Protein AF-A0AA38R982-F1 (afdb_monomer)

pLDDT: mean 83.9, std 18.03, range [32.34, 97.81]

Radius of gyration: 22.69 Å; Cα contacts (8 Å, |Δi|>4): 434; chains: 1; bounding box: 74×82×45 Å

Structure (mmCIF, N/CA/C/O backbone):
data_AF-A0AA38R982-F1
#
_entry.id   AF-A0AA38R982-F1
#
loop_
_atom_site.group_PDB
_atom_site.id
_atom_site.type_symbol
_atom_site.label_atom_id
_atom_site.label_alt_id
_atom_site.label_comp_id
_atom_site.label_asym_id
_atom_site.label_entity_id
_atom_site.label_seq_id
_atom_site.pdbx_PDB_ins_code
_atom_site.Cartn_x
_atom_site.Cartn_y
_atom_site.Cartn_z
_atom_site.occupancy
_atom_site.B_iso_or_equiv
_atom_site.auth_seq_id
_atom_site.auth_comp_id
_atom_site.auth_asym_id
_atom_site.auth_atom_id
_atom_site.pdbx_PDB_model_num
ATOM 1 N N . MET A 1 1 ? -35.716 -68.382 13.474 1.00 32.88 1 MET A N 1
ATOM 2 C CA . MET A 1 1 ? -34.352 -68.950 13.596 1.00 32.88 1 MET A CA 1
ATOM 3 C C . MET A 1 1 ? -33.483 -68.402 12.472 1.00 32.88 1 MET A C 1
ATOM 5 O O . MET A 1 1 ? -33.907 -68.542 11.339 1.00 32.88 1 MET A O 1
ATOM 9 N N . ARG A 1 2 ? -32.282 -67.883 12.807 1.00 32.91 2 ARG A N 1
ATOM 10 C CA . ARG A 1 2 ? -31.140 -67.526 11.917 1.00 32.91 2 ARG A CA 1
ATOM 11 C C . ARG A 1 2 ? -31.390 -66.395 10.898 1.00 32.91 2 ARG A C 1
ATOM 13 O O . ARG A 1 2 ? -32.431 -66.373 10.274 1.00 32.91 2 ARG A O 1
ATOM 20 N N . ARG A 1 3 ? -30.477 -65.479 10.565 1.00 34.94 3 ARG A N 1
ATOM 21 C CA . ARG A 1 3 ? -29.227 -64.878 11.093 1.00 34.94 3 ARG A CA 1
ATOM 22 C C . ARG A 1 3 ? -28.856 -63.825 10.017 1.00 34.94 3 ARG A C 1
ATOM 24 O O . ARG A 1 3 ? -29.021 -64.149 8.853 1.00 34.94 3 ARG A O 1
ATOM 31 N N . HIS A 1 4 ? -28.337 -62.658 10.427 1.00 34.78 4 HIS A N 1
ATOM 32 C CA . HIS A 1 4 ? -27.444 -61.701 9.719 1.00 34.78 4 HIS A CA 1
ATOM 33 C C . HIS A 1 4 ? -27.702 -61.364 8.221 1.00 34.78 4 HIS A C 1
ATOM 35 O O . HIS A 1 4 ? -27.794 -62.233 7.375 1.00 34.78 4 HIS A O 1
ATOM 41 N N . LEU A 1 5 ? -27.692 -60.100 7.788 1.00 37.69 5 LEU A N 1
ATOM 42 C CA . LEU A 1 5 ? -26.495 -59.264 7.826 1.00 37.69 5 LEU A CA 1
ATOM 43 C C . LEU A 1 5 ? -26.803 -57.758 7.809 1.00 37.69 5 LEU A C 1
ATOM 45 O O . LEU A 1 5 ? -27.631 -57.245 7.066 1.00 37.69 5 LEU A O 1
ATOM 49 N N . ASN A 1 6 ? -26.007 -57.087 8.626 1.00 40.16 6 ASN A N 1
ATOM 50 C CA . ASN A 1 6 ? -25.792 -55.664 8.784 1.00 40.16 6 ASN A CA 1
ATOM 51 C C . ASN A 1 6 ? -25.286 -55.014 7.479 1.00 40.16 6 ASN A C 1
ATOM 53 O O . ASN A 1 6 ? -24.271 -55.448 6.935 1.00 40.16 6 ASN A O 1
ATOM 57 N N . ARG A 1 7 ? -25.918 -53.929 7.020 1.00 39.94 7 ARG A N 1
ATOM 58 C CA . ARG A 1 7 ? -25.268 -52.973 6.112 1.00 39.94 7 ARG A CA 1
ATOM 59 C C . ARG A 1 7 ? -25.567 -51.551 6.571 1.00 39.94 7 ARG A C 1
ATOM 61 O O . ARG A 1 7 ? -26.429 -50.865 6.034 1.00 39.94 7 ARG A O 1
ATOM 68 N N . ARG A 1 8 ? -24.809 -51.122 7.585 1.00 44.25 8 ARG A N 1
ATOM 69 C CA . ARG A 1 8 ? -24.498 -49.709 7.827 1.00 44.25 8 ARG A CA 1
ATOM 70 C C . ARG A 1 8 ? -24.092 -49.083 6.490 1.00 44.25 8 ARG A C 1
ATOM 72 O O . ARG A 1 8 ? -23.082 -49.487 5.916 1.00 44.25 8 ARG A O 1
ATOM 79 N N . ARG A 1 9 ? -24.865 -48.123 5.986 1.00 37.84 9 ARG A N 1
ATOM 80 C CA . ARG A 1 9 ? -24.352 -47.158 5.014 1.00 37.84 9 ARG A CA 1
ATOM 81 C C . ARG A 1 9 ? -24.082 -45.871 5.768 1.00 37.84 9 ARG A C 1
ATOM 83 O O . ARG A 1 9 ? -24.946 -45.370 6.479 1.00 37.84 9 ARG A O 1
ATOM 90 N N . LEU A 1 10 ? -22.816 -45.481 5.689 1.00 33.91 10 LEU A N 1
ATOM 91 C CA . LEU A 1 10 ? -22.229 -44.325 6.328 1.00 33.91 10 LEU A CA 1
ATOM 92 C C . LEU A 1 10 ? -23.035 -43.058 6.041 1.00 33.91 10 LEU A C 1
ATOM 94 O O . LEU A 1 10 ? -23.509 -42.829 4.932 1.00 33.91 10 LEU A O 1
ATOM 98 N N . ILE A 1 11 ? -23.095 -42.247 7.085 1.00 39.94 11 ILE A N 1
ATOM 99 C CA . ILE A 1 11 ? -23.369 -40.821 7.081 1.00 39.94 11 ILE A CA 1
ATOM 100 C C . ILE A 1 11 ? -22.274 -40.122 6.260 1.00 39.94 11 ILE A C 1
ATOM 102 O O . ILE A 1 11 ? -21.090 -40.313 6.533 1.00 39.94 11 ILE A O 1
ATOM 106 N N . THR A 1 12 ? -22.663 -39.280 5.305 1.00 32.34 12 THR A N 1
ATOM 107 C CA . THR A 1 12 ? -21.783 -38.253 4.738 1.00 32.34 12 THR A CA 1
ATOM 108 C C . THR A 1 12 ? -22.374 -36.904 5.122 1.00 32.34 12 THR A C 1
ATOM 110 O O . THR A 1 12 ? -23.327 -36.438 4.507 1.00 32.34 12 THR A O 1
ATOM 113 N N . ILE A 1 13 ? -21.842 -36.311 6.190 1.00 36.38 13 ILE A N 1
ATOM 114 C CA . ILE A 1 13 ? -22.038 -34.891 6.487 1.00 36.38 13 ILE A CA 1
ATOM 115 C C . ILE A 1 13 ? -21.024 -34.160 5.613 1.00 36.38 13 ILE A C 1
ATOM 117 O O . ILE A 1 13 ? -19.820 -34.308 5.809 1.00 36.38 13 ILE A O 1
ATOM 121 N N . ILE A 1 14 ? -21.506 -33.405 4.631 1.00 37.69 14 ILE A N 1
ATOM 122 C CA . ILE A 1 14 ? -20.678 -32.442 3.912 1.00 37.69 14 ILE A CA 1
ATOM 123 C C . ILE A 1 14 ? -20.619 -31.197 4.799 1.00 37.69 14 ILE A C 1
ATOM 125 O O . ILE A 1 14 ? -21.546 -30.393 4.815 1.00 37.69 14 ILE A O 1
ATOM 129 N N . ILE A 1 15 ? -19.553 -31.076 5.589 1.00 37.97 15 ILE A N 1
ATOM 130 C CA . ILE A 1 15 ? -19.186 -29.812 6.229 1.00 37.97 15 ILE A CA 1
ATOM 131 C C . ILE A 1 15 ? -18.366 -29.039 5.194 1.00 37.97 15 ILE A C 1
ATOM 133 O O . ILE A 1 15 ? -17.157 -29.220 5.092 1.00 37.97 15 ILE A O 1
ATOM 137 N N . THR A 1 16 ? -19.013 -28.200 4.386 1.00 36.50 16 THR A N 1
ATOM 138 C CA . THR A 1 16 ? -18.307 -27.177 3.600 1.00 36.50 16 THR A CA 1
ATOM 139 C C . THR A 1 16 ? -18.090 -25.957 4.482 1.00 36.50 16 THR A C 1
ATOM 141 O O . THR A 1 16 ? -18.829 -24.980 4.413 1.00 36.50 16 THR A O 1
ATOM 144 N N . SER A 1 17 ? -17.074 -26.029 5.336 1.00 46.69 17 SER A N 1
ATOM 145 C CA . SER A 1 17 ? -16.465 -24.855 5.958 1.00 46.69 17 SER A CA 1
ATOM 146 C C . SER A 1 17 ? -14.996 -24.806 5.560 1.00 46.69 17 SER A C 1
ATOM 148 O O . SER A 1 17 ? -14.112 -25.165 6.330 1.00 46.69 17 SER A O 1
ATOM 150 N N . LEU A 1 18 ? -14.767 -24.384 4.322 1.00 37.12 18 LEU A N 1
ATOM 151 C CA . LEU A 1 18 ? -13.511 -23.826 3.849 1.00 37.12 18 LEU A CA 1
ATOM 152 C C . LEU A 1 18 ? -13.916 -22.694 2.913 1.00 37.12 18 LEU A C 1
ATOM 154 O O . LEU A 1 18 ? -14.207 -22.925 1.743 1.00 37.12 18 LEU A O 1
ATOM 158 N N . TRP A 1 19 ? -13.968 -21.470 3.432 1.00 36.75 19 TRP A N 1
ATOM 159 C CA . TRP A 1 19 ? -13.860 -20.293 2.575 1.00 36.75 19 TRP A CA 1
ATOM 160 C C . TRP A 1 19 ? -12.394 -20.212 2.136 1.00 36.75 19 TRP A C 1
ATOM 162 O O . TRP A 1 19 ? -11.630 -19.379 2.602 1.00 36.75 19 TRP A O 1
ATOM 172 N N . GLY A 1 20 ? -11.982 -21.161 1.297 1.00 38.69 20 GLY A N 1
ATOM 173 C CA . GLY A 1 20 ? -10.885 -20.949 0.375 1.00 38.69 20 GLY A CA 1
ATOM 174 C C . GLY A 1 20 ? -11.489 -20.202 -0.799 1.00 38.69 20 GLY A C 1
ATOM 175 O O . GLY A 1 20 ? -12.075 -20.822 -1.683 1.00 38.69 20 GLY A O 1
ATOM 176 N N . VAL A 1 21 ? -11.422 -18.870 -0.761 1.00 43.25 21 VAL A N 1
ATOM 177 C CA . VAL A 1 21 ? -11.548 -18.064 -1.981 1.00 43.25 21 VAL A CA 1
ATOM 178 C C . VAL A 1 21 ? -10.512 -18.637 -2.957 1.00 43.25 21 VAL A C 1
ATOM 180 O O . VAL A 1 21 ? -9.394 -18.908 -2.505 1.00 43.25 21 VAL A O 1
ATOM 183 N N . PRO A 1 22 ? -10.853 -18.928 -4.229 1.00 37.81 22 PRO A N 1
ATOM 184 C CA . PRO A 1 22 ? -9.865 -19.431 -5.173 1.00 37.81 22 PRO A CA 1
ATOM 185 C C . PRO A 1 22 ? -8.662 -18.492 -5.144 1.00 37.81 22 PRO A C 1
ATOM 187 O O . PRO A 1 22 ? -8.817 -17.274 -5.242 1.00 37.81 22 PRO A O 1
ATOM 190 N N . ALA A 1 23 ? -7.486 -19.076 -4.912 1.00 42.38 23 ALA A N 1
ATOM 191 C CA . ALA A 1 23 ? -6.233 -18.360 -4.977 1.00 42.38 23 ALA A CA 1
ATOM 192 C C . ALA A 1 23 ? -6.185 -17.655 -6.330 1.00 42.38 23 ALA A C 1
ATOM 194 O O . ALA A 1 23 ? -6.263 -18.270 -7.391 1.00 42.38 23 ALA A O 1
ATOM 195 N N . GLN A 1 24 ? -6.156 -16.340 -6.221 1.00 51.53 24 GLN A N 1
ATOM 196 C CA . GLN A 1 24 ? -5.896 -15.376 -7.263 1.00 51.53 24 GLN A CA 1
ATOM 197 C C . GLN A 1 24 ? -4.701 -15.839 -8.102 1.00 51.53 24 GLN A C 1
ATOM 199 O O . GLN A 1 24 ? -3.759 -16.352 -7.514 1.00 51.53 24 GLN A O 1
ATOM 204 N N . ASP A 1 25 ? -4.754 -15.670 -9.430 1.00 71.25 25 ASP A N 1
ATOM 205 C CA . ASP A 1 25 ? -3.841 -16.226 -10.455 1.00 71.25 25 ASP A CA 1
ATOM 206 C C . ASP A 1 25 ? -2.349 -15.825 -10.320 1.00 71.25 25 ASP A C 1
ATOM 208 O O . ASP A 1 25 ? -1.742 -15.283 -11.246 1.00 71.25 25 ASP A O 1
ATOM 212 N N . LEU A 1 26 ? -1.744 -16.042 -9.157 1.00 84.44 26 LEU A N 1
ATOM 213 C CA . LEU A 1 26 ? -0.349 -15.810 -8.830 1.00 84.44 26 LEU A CA 1
ATOM 214 C C . LEU A 1 26 ? 0.250 -17.123 -8.304 1.00 84.44 26 LEU A C 1
ATOM 216 O O . LEU A 1 26 ? -0.430 -17.860 -7.588 1.00 84.44 26 LEU A O 1
ATOM 220 N N . PRO A 1 27 ? 1.512 -17.438 -8.644 1.00 85.50 27 PRO A N 1
ATOM 221 C CA . PRO A 1 27 ? 2.192 -18.627 -8.129 1.00 85.50 27 PRO A CA 1
ATOM 222 C C . PRO A 1 27 ? 2.384 -18.610 -6.605 1.00 85.50 27 PRO A C 1
ATOM 224 O O . PRO A 1 27 ? 2.457 -19.674 -6.002 1.00 85.50 27 PRO A O 1
ATOM 227 N N . GLU A 1 28 ? 2.441 -17.424 -5.995 1.00 89.12 28 GLU A N 1
ATOM 228 C CA . GLU A 1 28 ? 2.656 -17.207 -4.561 1.00 89.12 28 GLU A CA 1
ATOM 229 C C . GLU A 1 28 ? 1.767 -16.060 -4.047 1.00 89.12 28 GLU A C 1
ATOM 231 O O . GLU A 1 28 ? 1.136 -15.347 -4.831 1.00 89.12 28 GLU A O 1
ATOM 236 N N . THR A 1 29 ? 1.719 -15.862 -2.723 1.00 90.69 29 THR A N 1
ATOM 237 C CA . THR A 1 29 ? 0.907 -14.785 -2.109 1.00 90.69 29 THR A CA 1
ATOM 238 C C . THR A 1 29 ? 1.412 -13.395 -2.497 1.00 90.69 29 THR A C 1
ATOM 240 O O . THR A 1 29 ? 0.611 -12.487 -2.726 1.00 90.69 29 THR A O 1
ATOM 243 N N . ILE A 1 30 ? 2.735 -13.236 -2.578 1.00 92.94 30 ILE A N 1
ATOM 244 C CA . ILE A 1 30 ? 3.402 -12.020 -3.031 1.00 92.94 30 ILE A CA 1
ATOM 245 C C . ILE A 1 30 ? 4.367 -12.428 -4.137 1.00 92.94 30 ILE A C 1
ATOM 247 O O . ILE A 1 30 ? 5.237 -13.266 -3.927 1.00 92.94 30 ILE A O 1
ATOM 251 N N . VAL A 1 31 ? 4.251 -11.840 -5.319 1.00 92.69 31 VAL A N 1
ATOM 252 C CA . VAL A 1 31 ? 5.156 -12.151 -6.430 1.00 92.69 31 VAL A CA 1
ATOM 253 C C . VAL A 1 31 ? 6.059 -10.975 -6.747 1.00 92.69 31 VAL A C 1
ATOM 255 O O . VAL A 1 31 ? 5.662 -9.817 -6.612 1.00 92.69 31 VAL A O 1
ATOM 258 N N . GLY A 1 32 ? 7.290 -11.283 -7.145 1.00 91.62 32 GLY A N 1
ATOM 259 C CA . GLY A 1 32 ? 8.333 -10.286 -7.352 1.00 91.62 32 GLY A CA 1
ATOM 260 C C . GLY A 1 32 ? 8.645 -10.040 -8.822 1.00 91.62 32 GLY A C 1
ATOM 261 O O . GLY A 1 32 ? 8.019 -10.584 -9.731 1.00 91.62 32 GLY A O 1
ATOM 262 N N . CYS A 1 33 ? 9.692 -9.255 -9.073 1.00 89.75 33 CYS A N 1
ATOM 263 C CA . CYS A 1 33 ? 10.122 -8.929 -10.433 1.00 89.75 33 CYS A CA 1
ATOM 264 C C . CYS A 1 33 ? 10.433 -10.145 -11.326 1.00 89.75 33 CYS A C 1
ATOM 266 O O . CYS A 1 33 ? 10.289 -10.043 -12.545 1.00 89.75 33 CYS A O 1
ATOM 268 N N . ALA A 1 34 ? 10.824 -11.286 -10.745 1.00 86.94 34 ALA A N 1
ATOM 269 C CA . ALA A 1 34 ? 11.048 -12.525 -11.489 1.00 86.94 34 ALA A CA 1
ATOM 270 C C . ALA A 1 34 ? 9.752 -13.053 -12.132 1.00 86.94 34 ALA A C 1
ATOM 272 O O . ALA A 1 34 ? 9.736 -13.367 -13.320 1.00 86.94 34 ALA A O 1
ATOM 273 N N . ASP A 1 35 ? 8.655 -13.074 -11.376 1.00 89.69 35 ASP A N 1
ATOM 274 C CA . ASP A 1 35 ? 7.343 -13.526 -11.850 1.00 89.69 35 ASP A CA 1
ATOM 275 C C . ASP A 1 35 ? 6.663 -12.472 -12.733 1.00 89.69 35 ASP A C 1
ATOM 277 O O . ASP A 1 35 ? 5.944 -12.791 -13.682 1.00 89.69 35 ASP A O 1
ATOM 281 N N . LEU A 1 36 ? 6.917 -11.193 -12.441 1.00 90.81 36 LEU A N 1
ATOM 282 C CA . LEU A 1 36 ? 6.349 -10.054 -13.161 1.00 90.81 36 LEU A CA 1
ATOM 283 C C . LEU A 1 36 ? 7.099 -9.705 -14.448 1.00 90.81 36 LEU A C 1
ATOM 285 O O . LEU A 1 36 ? 6.627 -8.833 -15.183 1.00 90.81 36 LEU A O 1
ATOM 289 N N . GLN A 1 37 ? 8.207 -10.395 -14.736 1.00 88.31 37 GLN A N 1
ATOM 290 C CA . GLN A 1 37 ? 9.029 -10.213 -15.934 1.00 88.31 37 GLN A CA 1
ATOM 291 C C . GLN A 1 37 ? 9.608 -8.790 -16.039 1.00 88.31 37 GLN A C 1
ATOM 293 O O . GLN A 1 37 ? 9.590 -8.181 -17.109 1.00 88.31 37 GLN A O 1
ATOM 298 N N . CYS A 1 38 ? 10.107 -8.239 -14.927 1.00 89.62 38 CYS A N 1
ATOM 299 C CA . CYS A 1 38 ? 10.845 -6.973 -14.962 1.00 89.62 38 CYS A CA 1
ATO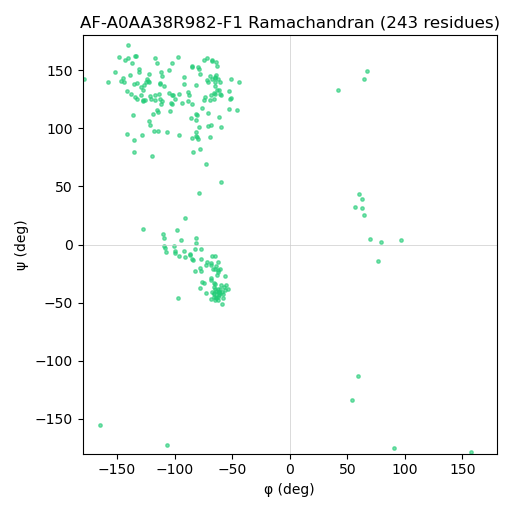M 300 C C . CYS A 1 38 ? 12.118 -7.124 -15.816 1.00 89.62 38 CYS A C 1
ATOM 302 O O . CYS A 1 38 ? 12.775 -8.171 -15.749 1.00 89.62 38 CYS A O 1
ATOM 304 N N . PRO A 1 39 ? 12.502 -6.101 -16.599 1.00 86.12 39 PRO A N 1
ATOM 305 C CA . PRO A 1 39 ? 13.706 -6.171 -17.408 1.00 86.12 39 PRO A CA 1
ATOM 306 C C . PRO A 1 39 ? 14.967 -6.262 -16.526 1.00 86.12 39 PRO A C 1
ATOM 308 O O . PRO A 1 39 ? 15.042 -5.641 -15.461 1.00 86.12 39 PRO A O 1
ATOM 311 N N . PRO A 1 40 ? 15.986 -7.031 -16.947 1.00 79.38 40 PRO A N 1
ATOM 312 C CA . PRO A 1 40 ? 17.265 -7.062 -16.250 1.00 79.38 40 PRO A CA 1
ATOM 313 C C . PRO A 1 40 ? 17.973 -5.708 -16.384 1.00 79.38 40 PRO A C 1
ATOM 315 O O . PRO A 1 40 ? 17.954 -5.099 -17.457 1.00 79.38 40 PRO A O 1
ATOM 318 N N . ASN A 1 41 ? 18.651 -5.253 -15.329 1.00 69.12 41 ASN A N 1
ATOM 319 C CA . ASN A 1 41 ? 19.559 -4.118 -15.448 1.00 69.12 41 ASN A CA 1
ATOM 320 C C . ASN A 1 41 ? 20.842 -4.579 -16.171 1.00 69.12 41 ASN A C 1
ATOM 322 O O . ASN A 1 41 ? 21.508 -5.514 -15.741 1.00 69.12 41 ASN A O 1
ATOM 326 N N . ALA A 1 42 ? 21.219 -3.921 -17.270 1.00 59.31 42 ALA A N 1
ATOM 327 C CA . ALA A 1 42 ? 22.425 -4.264 -18.033 1.00 59.31 42 ALA A CA 1
ATOM 328 C C . ALA A 1 42 ? 23.744 -4.059 -17.250 1.00 59.31 42 ALA A C 1
ATOM 330 O O . ALA A 1 42 ? 24.775 -4.610 -17.637 1.00 59.31 42 ALA A O 1
ATOM 331 N N . ALA A 1 43 ? 23.722 -3.269 -16.172 1.00 59.16 43 ALA A N 1
ATOM 332 C CA . ALA A 1 43 ? 24.872 -2.926 -15.337 1.00 59.16 43 ALA A CA 1
ATOM 333 C C . ALA A 1 43 ? 24.870 -3.606 -13.952 1.00 59.16 43 ALA A C 1
ATOM 335 O O . ALA A 1 43 ? 25.858 -3.487 -13.226 1.00 59.16 43 ALA A O 1
ATOM 336 N N . ALA A 1 44 ? 23.803 -4.322 -13.580 1.00 61.44 44 ALA A N 1
ATOM 337 C CA . ALA A 1 44 ? 23.661 -4.963 -12.273 1.00 61.44 44 ALA A CA 1
ATOM 338 C C . ALA A 1 44 ? 23.147 -6.404 -12.400 1.00 61.44 44 ALA A C 1
ATOM 340 O O . ALA A 1 44 ? 22.580 -6.805 -13.408 1.00 61.44 44 ALA A O 1
ATOM 341 N N . THR A 1 45 ? 23.323 -7.209 -11.354 1.00 61.84 45 THR A N 1
ATOM 342 C CA . THR A 1 45 ? 22.750 -8.566 -11.287 1.00 61.84 45 THR A CA 1
ATOM 343 C C . THR A 1 45 ? 21.276 -8.572 -10.859 1.00 61.84 45 THR A C 1
ATOM 345 O O . THR A 1 45 ? 20.720 -9.642 -10.622 1.00 61.84 45 THR A O 1
ATOM 348 N N . SER A 1 46 ? 20.652 -7.400 -10.711 1.00 68.00 46 SER A N 1
ATOM 349 C CA . SER A 1 46 ? 19.258 -7.217 -10.296 1.00 68.00 46 SER A CA 1
ATOM 350 C C . SER A 1 46 ? 18.359 -6.833 -11.474 1.00 68.00 46 SER A C 1
ATOM 352 O O . SER A 1 46 ? 18.791 -6.187 -12.429 1.00 68.00 46 SER A O 1
ATOM 354 N N . ALA A 1 47 ? 17.088 -7.230 -11.406 1.00 79.12 47 ALA A N 1
ATOM 355 C CA . ALA A 1 47 ? 16.054 -6.693 -12.283 1.00 79.12 47 ALA A CA 1
ATOM 356 C C . ALA A 1 47 ? 15.574 -5.349 -11.726 1.00 79.12 47 ALA A C 1
ATOM 358 O O . ALA A 1 47 ? 15.377 -5.223 -10.519 1.00 79.12 47 ALA A O 1
ATOM 359 N N . GLU A 1 48 ? 15.381 -4.369 -12.601 1.00 86.75 48 GLU A N 1
ATOM 360 C CA . GLU A 1 48 ? 14.851 -3.053 -12.244 1.00 86.75 48 GLU A CA 1
ATOM 361 C C . GLU A 1 48 ? 13.590 -2.782 -13.049 1.00 86.75 48 GLU A C 1
ATOM 363 O O . GLU A 1 48 ? 13.449 -3.215 -14.193 1.00 86.75 48 GLU A O 1
ATOM 368 N N . CYS A 1 49 ? 12.659 -2.062 -12.441 1.00 92.06 49 CYS A N 1
ATOM 369 C CA . CYS A 1 49 ? 11.385 -1.730 -13.055 1.00 92.06 49 CYS A CA 1
ATOM 370 C C . CYS A 1 49 ? 11.252 -0.210 -13.100 1.00 92.06 49 CYS A C 1
ATOM 372 O O . CYS A 1 49 ? 10.988 0.419 -12.078 1.00 92.06 49 CYS A O 1
ATOM 374 N N . LEU A 1 50 ? 11.464 0.380 -14.277 1.00 93.94 50 LEU A N 1
ATOM 375 C CA . LEU A 1 50 ? 11.106 1.767 -14.550 1.00 93.94 50 LEU A CA 1
ATOM 376 C C . LEU A 1 50 ? 9.618 1.798 -14.885 1.00 93.94 50 LEU A C 1
ATOM 378 O O . LEU A 1 50 ? 9.208 1.346 -15.955 1.00 93.94 50 LEU A O 1
ATOM 382 N N . LEU A 1 51 ? 8.818 2.305 -13.956 1.00 94.94 51 LEU A N 1
ATOM 383 C CA . LEU A 1 51 ? 7.394 2.536 -14.154 1.00 94.94 51 LEU A CA 1
ATOM 384 C C . LEU A 1 51 ? 7.163 4.043 -14.103 1.00 94.94 51 LEU A C 1
ATOM 386 O O . LEU A 1 51 ? 7.357 4.687 -13.068 1.00 94.94 51 LEU A O 1
ATOM 390 N N . VAL A 1 52 ? 6.759 4.607 -15.238 1.00 91.75 52 VAL A N 1
ATOM 391 C CA . VAL A 1 52 ? 6.752 6.052 -15.477 1.00 91.75 52 VAL A CA 1
ATOM 392 C C . VAL A 1 52 ? 8.159 6.611 -15.187 1.00 91.75 52 VAL A C 1
ATOM 394 O O . VAL A 1 52 ? 9.157 6.028 -15.595 1.00 91.75 52 VAL A O 1
ATOM 397 N N . ASN A 1 53 ? 8.288 7.713 -14.448 1.00 88.31 53 ASN A N 1
ATOM 398 C CA . ASN A 1 53 ? 9.558 8.397 -14.192 1.00 88.31 53 ASN A CA 1
ATOM 399 C C . ASN A 1 53 ? 10.270 7.891 -12.925 1.00 88.31 53 ASN A C 1
ATOM 401 O O . ASN A 1 53 ? 11.040 8.642 -12.327 1.00 88.31 53 ASN A O 1
ATOM 405 N N . LYS A 1 54 ? 9.983 6.661 -12.474 1.00 92.31 54 LYS A N 1
ATOM 406 C CA . LYS A 1 54 ? 10.553 6.105 -11.242 1.00 92.31 54 LYS A CA 1
ATOM 407 C C . LYS A 1 54 ? 11.079 4.689 -11.444 1.00 92.31 54 LYS A C 1
ATOM 409 O O . LYS A 1 54 ? 10.345 3.802 -11.877 1.00 92.31 54 LYS A O 1
ATOM 414 N N . THR A 1 55 ? 12.351 4.489 -11.108 1.00 93.25 55 THR A N 1
ATOM 415 C CA . THR A 1 55 ? 13.013 3.181 -11.154 1.00 93.25 55 THR A CA 1
ATOM 416 C C . THR A 1 55 ? 12.924 2.506 -9.795 1.00 93.25 55 THR A C 1
ATOM 418 O O . THR A 1 55 ? 13.401 3.035 -8.794 1.00 93.25 55 THR A O 1
ATOM 421 N N . PHE A 1 56 ? 12.337 1.317 -9.766 1.00 93.81 56 PHE A N 1
ATOM 422 C CA . PHE A 1 56 ? 12.192 0.507 -8.567 1.00 93.81 56 PHE A CA 1
ATOM 423 C C . PHE A 1 56 ? 13.221 -0.626 -8.546 1.00 93.81 56 PHE A C 1
ATOM 425 O O . PHE A 1 56 ? 13.339 -1.392 -9.506 1.00 93.81 56 PHE A O 1
ATOM 432 N N . ALA A 1 57 ? 13.937 -0.734 -7.424 1.00 89.94 57 ALA A N 1
ATOM 433 C CA . ALA A 1 57 ? 14.904 -1.794 -7.142 1.00 89.94 57 ALA A CA 1
ATOM 434 C C . ALA A 1 57 ? 14.228 -3.071 -6.614 1.00 89.94 57 ALA A C 1
ATOM 436 O O . ALA A 1 57 ? 14.783 -4.163 -6.719 1.00 89.94 57 ALA A O 1
ATOM 437 N N . ALA A 1 58 ? 13.026 -2.939 -6.049 1.00 90.25 58 ALA A N 1
ATOM 438 C CA . ALA A 1 58 ? 12.172 -4.056 -5.673 1.00 90.25 58 ALA A CA 1
ATOM 439 C C . ALA A 1 58 ? 10.713 -3.751 -6.021 1.00 90.25 58 ALA A C 1
ATOM 441 O O . ALA A 1 58 ? 10.267 -2.607 -5.931 1.00 90.25 58 ALA A O 1
ATOM 442 N N . ILE A 1 59 ? 9.982 -4.793 -6.406 1.00 93.81 59 ILE A N 1
ATOM 443 C CA . ILE A 1 59 ? 8.552 -4.757 -6.708 1.00 93.81 59 ILE A CA 1
ATOM 444 C C . ILE A 1 59 ? 7.906 -5.966 -6.036 1.00 93.81 59 ILE A C 1
ATOM 446 O O . ILE A 1 59 ? 8.447 -7.070 -6.132 1.00 93.81 59 ILE A O 1
ATOM 450 N N . GLY A 1 60 ? 6.741 -5.763 -5.427 1.00 94.81 60 GLY A N 1
ATOM 451 C CA . GLY A 1 60 ? 5.858 -6.823 -4.955 1.00 94.81 60 GLY A CA 1
ATOM 452 C C . GLY A 1 60 ? 4.443 -6.628 -5.490 1.00 94.81 60 GLY A C 1
ATOM 453 O O . GLY A 1 60 ? 3.904 -5.528 -5.412 1.00 94.81 60 GLY A O 1
ATOM 454 N N . LEU A 1 61 ? 3.838 -7.692 -6.014 1.00 96.19 61 LEU A N 1
ATOM 455 C CA . LEU A 1 61 ? 2.419 -7.762 -6.360 1.00 96.19 61 LEU A CA 1
ATOM 456 C C . LEU A 1 61 ? 1.739 -8.761 -5.427 1.00 96.19 61 LEU A C 1
ATOM 458 O O . LEU A 1 61 ? 2.122 -9.927 -5.377 1.00 96.19 61 LEU A O 1
ATOM 462 N N . ALA A 1 62 ? 0.687 -8.323 -4.753 1.00 95.38 62 ALA A N 1
ATOM 463 C CA . ALA A 1 62 ? -0.226 -9.182 -4.013 1.00 95.38 62 ALA A CA 1
ATOM 464 C C . ALA A 1 62 ? -1.645 -8.810 -4.410 1.00 95.38 62 ALA A C 1
ATOM 466 O O . ALA A 1 62 ? -1.892 -7.645 -4.733 1.00 95.38 62 ALA A O 1
ATOM 467 N N . ARG A 1 63 ? -2.598 -9.746 -4.370 1.00 93.19 63 ARG A N 1
ATOM 468 C CA . ARG A 1 63 ? -3.993 -9.348 -4.567 1.00 93.19 63 ARG A CA 1
ATOM 469 C C . ARG A 1 63 ? -4.844 -9.249 -3.338 1.00 93.19 63 ARG A C 1
ATOM 471 O O . ARG A 1 63 ? -4.517 -9.757 -2.272 1.00 93.19 63 ARG A O 1
ATOM 478 N N . ILE A 1 64 ? -5.883 -8.436 -3.502 1.00 90.50 64 ILE A N 1
ATOM 479 C CA . ILE A 1 64 ? -6.767 -8.021 -2.431 1.00 90.50 64 ILE A CA 1
ATOM 480 C C . ILE A 1 64 ? -7.747 -9.169 -2.221 1.00 90.50 64 ILE A C 1
ATOM 482 O O . ILE A 1 64 ? -8.559 -9.432 -3.112 1.00 90.50 64 ILE A O 1
ATOM 486 N N . PRO A 1 65 ? -7.686 -9.893 -1.091 1.00 84.12 65 PRO A N 1
ATOM 487 C CA . PRO A 1 65 ? -8.612 -10.984 -0.847 1.00 84.12 65 PRO A CA 1
ATOM 488 C C . PRO A 1 65 ? -10.018 -10.406 -0.710 1.00 84.12 65 PRO A C 1
ATOM 490 O O . PRO A 1 65 ? -10.261 -9.519 0.108 1.00 84.12 65 PRO A O 1
ATOM 493 N N . THR A 1 66 ? -10.955 -10.900 -1.511 1.00 80.00 66 THR A N 1
ATOM 494 C CA . THR A 1 66 ? -12.333 -10.412 -1.506 1.00 80.00 66 THR A CA 1
ATOM 495 C C . THR A 1 66 ? -13.310 -11.548 -1.759 1.00 80.00 66 THR A C 1
ATOM 497 O O . THR A 1 66 ? -13.046 -12.459 -2.539 1.00 80.00 66 THR A O 1
ATOM 500 N N . ALA A 1 67 ? -14.459 -11.486 -1.089 1.00 74.75 67 ALA A N 1
ATOM 501 C CA . ALA A 1 67 ? -15.615 -12.322 -1.405 1.00 74.75 67 ALA A CA 1
ATOM 502 C C . ALA A 1 67 ? -16.565 -11.643 -2.409 1.00 74.75 67 ALA A C 1
ATOM 504 O O . ALA A 1 67 ? -17.495 -12.278 -2.902 1.00 74.75 67 ALA A O 1
ATOM 505 N N . SER A 1 68 ? -16.359 -10.351 -2.692 1.00 75.12 68 SER A N 1
ATOM 506 C CA . SER A 1 68 ? -17.165 -9.596 -3.647 1.00 75.12 68 SER A CA 1
ATOM 507 C C . SER A 1 68 ? -16.597 -9.727 -5.051 1.00 75.12 68 SER A C 1
ATOM 509 O O . SER A 1 68 ? -15.466 -9.309 -5.302 1.00 75.12 68 SER A O 1
ATOM 511 N N . SER A 1 69 ? -17.423 -10.200 -5.984 1.00 73.56 69 SER A N 1
ATOM 512 C CA . SER A 1 69 ? -17.083 -10.255 -7.408 1.00 73.56 69 SER A CA 1
ATOM 513 C C . SER A 1 69 ? -16.838 -8.873 -8.022 1.00 73.56 69 SER A C 1
ATOM 515 O O . SER A 1 69 ? -16.174 -8.775 -9.044 1.00 73.56 69 SER A O 1
ATOM 517 N N . SER A 1 70 ? -17.354 -7.795 -7.416 1.00 70.88 70 SER A N 1
ATOM 518 C CA . SER A 1 70 ? -17.109 -6.419 -7.879 1.00 70.88 70 SER A CA 1
ATOM 519 C C . SER A 1 70 ? -15.688 -5.925 -7.595 1.00 70.88 70 SER A C 1
ATOM 521 O O . SER A 1 70 ? -15.259 -4.932 -8.171 1.00 70.88 70 SER A O 1
ATOM 523 N N . LEU A 1 71 ? -14.978 -6.597 -6.686 1.00 78.06 71 LEU A N 1
ATOM 524 C CA . LEU A 1 71 ? -13.604 -6.283 -6.296 1.00 78.06 71 LEU A CA 1
ATOM 525 C C . LEU A 1 71 ? -12.622 -7.341 -6.817 1.00 78.06 71 LEU A C 1
ATOM 527 O O . LEU A 1 71 ? -11.445 -7.322 -6.457 1.00 78.06 71 LEU A O 1
ATOM 531 N N . ASP A 1 72 ? -13.112 -8.292 -7.615 1.00 85.06 72 ASP A N 1
ATOM 532 C CA . ASP A 1 72 ? -12.298 -9.377 -8.139 1.00 85.06 72 ASP A CA 1
ATOM 533 C C . ASP A 1 72 ? -11.220 -8.844 -9.093 1.00 85.06 72 ASP A C 1
ATOM 535 O O . ASP A 1 72 ? -11.413 -7.857 -9.806 1.00 85.06 72 ASP A O 1
ATOM 539 N N . GLY A 1 73 ? -10.051 -9.476 -9.059 1.00 88.25 73 GLY A N 1
ATOM 540 C CA . GLY A 1 73 ? -8.867 -9.051 -9.807 1.00 88.25 73 GLY A CA 1
ATOM 541 C C . GLY A 1 73 ? -8.100 -7.854 -9.227 1.00 88.25 73 GLY A C 1
ATOM 542 O O . GLY A 1 73 ? -6.940 -7.668 -9.606 1.00 88.25 73 GLY A O 1
ATOM 543 N N . LEU A 1 74 ? -8.668 -7.090 -8.280 1.00 93.00 74 LEU A N 1
ATOM 544 C CA . LEU A 1 74 ? -7.963 -5.962 -7.661 1.00 93.00 74 LEU A CA 1
ATOM 545 C C . LEU A 1 74 ? -6.695 -6.412 -6.937 1.00 93.00 74 LEU A C 1
ATOM 547 O O . LEU A 1 74 ? -6.676 -7.425 -6.232 1.00 93.00 74 LEU A O 1
ATOM 551 N N . SER A 1 75 ? -5.635 -5.623 -7.073 1.00 95.81 75 SER A N 1
ATOM 552 C CA . SER A 1 75 ? -4.326 -5.941 -6.514 1.00 95.81 75 SER A CA 1
ATOM 553 C C . SER A 1 75 ? -3.583 -4.722 -5.991 1.00 95.81 75 SER A C 1
ATOM 555 O O . SER A 1 75 ? -3.867 -3.592 -6.373 1.00 95.81 75 SER A O 1
ATOM 557 N N . TRP A 1 76 ? -2.622 -4.965 -5.109 1.00 96.75 76 TRP A N 1
ATOM 558 C CA . TRP A 1 76 ? -1.640 -3.983 -4.683 1.00 96.75 76 TRP A CA 1
ATOM 559 C C . TRP A 1 76 ? -0.306 -4.281 -5.343 1.00 96.75 76 TRP A C 1
ATOM 561 O O . TRP A 1 76 ? 0.186 -5.408 -5.274 1.00 96.75 76 TRP A O 1
ATOM 571 N N . VAL A 1 77 ? 0.287 -3.248 -5.932 1.00 97.38 77 VAL A N 1
ATOM 572 C CA . VAL A 1 77 ? 1.687 -3.257 -6.341 1.00 97.38 77 VAL A CA 1
ATOM 573 C C . VAL A 1 77 ? 2.449 -2.283 -5.458 1.00 97.38 77 VAL A C 1
ATOM 575 O O . VAL A 1 77 ? 2.140 -1.093 -5.438 1.00 97.38 77 VAL A O 1
ATOM 578 N N . GLU A 1 78 ? 3.447 -2.781 -4.740 1.00 96.38 78 GLU A N 1
ATOM 579 C CA . GLU A 1 78 ? 4.428 -1.958 -4.038 1.00 96.38 78 GLU A CA 1
ATOM 580 C C . GLU A 1 78 ? 5.715 -1.910 -4.859 1.00 96.38 78 GLU A C 1
ATOM 582 O O . GLU A 1 78 ? 6.248 -2.947 -5.251 1.00 96.38 78 GLU A O 1
AT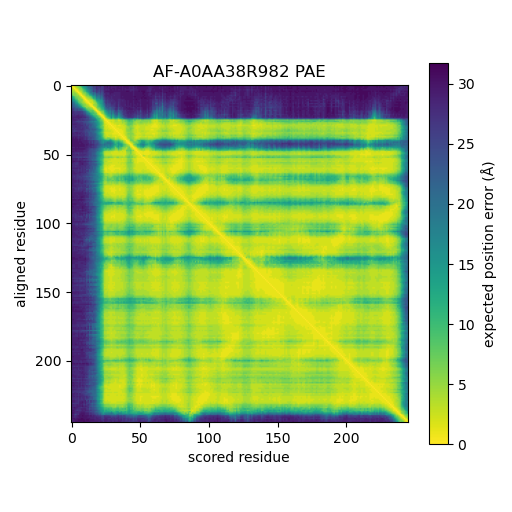OM 587 N N . GLY A 1 79 ? 6.220 -0.707 -5.109 1.00 95.50 79 GLY A N 1
ATOM 588 C CA . GLY A 1 79 ? 7.560 -0.471 -5.627 1.00 95.50 79 GLY A CA 1
ATOM 589 C C . GLY A 1 79 ? 8.427 0.225 -4.592 1.00 95.50 79 GLY A C 1
ATOM 590 O O . GLY A 1 79 ? 7.976 1.154 -3.923 1.00 95.50 79 GLY A O 1
ATOM 591 N N . VAL A 1 80 ? 9.681 -0.210 -4.480 1.00 94.06 80 VAL A N 1
ATOM 592 C CA . VAL A 1 80 ? 10.687 0.399 -3.605 1.00 94.06 80 VAL A CA 1
ATOM 593 C C . VAL A 1 80 ? 11.841 0.906 -4.457 1.00 94.06 80 VAL A C 1
ATOM 595 O O . VAL A 1 80 ? 12.569 0.122 -5.071 1.00 94.06 80 VAL A O 1
ATOM 598 N N . ALA A 1 81 ? 11.993 2.225 -4.513 1.00 93.31 81 ALA A N 1
ATOM 599 C CA . ALA A 1 81 ? 13.169 2.875 -5.074 1.00 93.31 81 AL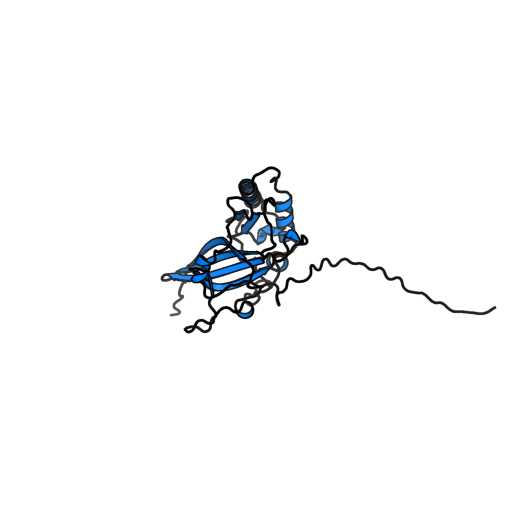A A CA 1
ATOM 600 C C . ALA A 1 81 ? 14.183 3.112 -3.951 1.00 93.31 81 ALA A C 1
ATOM 602 O O . ALA A 1 81 ? 13.805 3.359 -2.803 1.00 93.31 81 ALA A O 1
ATOM 603 N N . VAL A 1 82 ? 15.466 2.984 -4.276 1.00 90.50 82 VAL A N 1
ATOM 604 C CA . VAL A 1 82 ? 16.558 3.153 -3.316 1.00 90.50 82 VAL A CA 1
ATOM 605 C C . VAL A 1 82 ? 17.539 4.158 -3.883 1.00 90.50 82 VAL A C 1
ATOM 607 O O . VAL A 1 82 ? 18.050 3.965 -4.984 1.00 90.50 82 VAL A O 1
ATOM 610 N N . GLU A 1 83 ? 17.808 5.207 -3.118 1.00 89.00 83 GLU A N 1
ATOM 611 C CA . GLU A 1 83 ? 18.771 6.245 -3.472 1.00 89.00 83 GLU A CA 1
ATOM 612 C C . GLU A 1 83 ? 19.730 6.463 -2.301 1.00 89.00 83 GLU A C 1
ATOM 614 O O . GLU A 1 83 ? 19.310 6.518 -1.147 1.00 89.00 83 GLU A O 1
ATOM 619 N N . ASP A 1 84 ? 21.025 6.573 -2.585 1.00 88.69 84 ASP A N 1
ATOM 620 C CA . ASP A 1 84 ? 22.043 6.851 -1.572 1.00 88.69 84 ASP A CA 1
ATOM 621 C C . ASP A 1 84 ? 22.463 8.329 -1.663 1.00 88.69 84 ASP A C 1
ATOM 623 O O . ASP A 1 84 ? 22.953 8.772 -2.703 1.00 88.69 84 ASP A O 1
ATOM 627 N N . ASP A 1 85 ? 22.304 9.081 -0.570 1.00 86.75 85 ASP A N 1
ATOM 628 C CA . ASP A 1 85 ? 22.786 10.460 -0.409 1.00 86.75 85 ASP A CA 1
ATOM 629 C C . ASP A 1 85 ? 23.808 10.533 0.736 1.00 86.75 85 ASP A C 1
ATOM 631 O O . ASP A 1 85 ? 23.488 10.571 1.932 1.00 86.75 85 ASP A O 1
ATOM 635 N N . GLY A 1 86 ? 25.089 10.493 0.365 1.00 88.12 86 GLY A N 1
ATOM 636 C CA . GLY A 1 86 ? 26.199 10.455 1.311 1.00 88.12 86 GLY A CA 1
ATOM 637 C C . GLY A 1 86 ? 26.129 9.230 2.229 1.00 88.12 86 GLY A C 1
ATOM 638 O O . GLY A 1 86 ? 26.306 8.100 1.784 1.00 88.12 86 GLY A O 1
ATOM 639 N N . ASN A 1 87 ? 25.892 9.462 3.523 1.00 87.94 87 ASN A N 1
ATOM 640 C CA . ASN A 1 87 ? 25.736 8.405 4.533 1.00 87.94 87 ASN A CA 1
ATOM 641 C C . ASN A 1 87 ? 24.264 8.086 4.832 1.00 87.94 87 ASN A C 1
ATOM 643 O O . ASN A 1 87 ? 23.978 7.429 5.829 1.00 87.94 87 ASN A O 1
ATOM 647 N N . THR A 1 88 ? 23.326 8.570 4.025 1.00 86.44 88 THR A N 1
ATOM 648 C CA . THR A 1 88 ? 21.898 8.311 4.199 1.00 86.44 88 THR A CA 1
ATOM 649 C C . THR A 1 88 ? 21.408 7.483 3.029 1.00 86.44 88 THR A C 1
ATOM 651 O O . THR A 1 88 ? 21.653 7.827 1.879 1.00 86.44 88 THR A O 1
ATOM 654 N N . ARG A 1 89 ? 20.706 6.392 3.321 1.00 89.56 89 ARG A N 1
ATOM 655 C CA . ARG A 1 89 ? 19.964 5.635 2.319 1.00 89.56 89 ARG A CA 1
ATOM 656 C C . ARG A 1 89 ? 18.496 6.026 2.384 1.00 89.56 89 ARG A C 1
ATOM 658 O O . ARG A 1 89 ? 17.879 5.935 3.446 1.00 89.56 89 ARG A O 1
ATOM 665 N N . HIS A 1 90 ? 17.955 6.438 1.251 1.00 90.94 90 HIS A N 1
ATOM 666 C CA . HIS A 1 90 ? 16.555 6.767 1.049 1.00 90.94 90 HIS A CA 1
ATOM 667 C C . HIS A 1 90 ? 15.829 5.559 0.468 1.00 90.94 90 HIS A C 1
ATOM 669 O O . HIS A 1 90 ? 16.274 4.959 -0.510 1.00 90.94 90 HIS A O 1
ATOM 675 N N . PHE A 1 91 ? 14.710 5.207 1.087 1.00 91.31 91 PHE A N 1
ATOM 676 C CA . PHE A 1 91 ? 13.781 4.195 0.613 1.00 91.31 91 PHE A CA 1
ATOM 677 C C . PHE A 1 91 ? 12.462 4.862 0.278 1.00 91.31 91 PHE A C 1
ATOM 679 O O . PHE A 1 91 ? 11.747 5.364 1.151 1.00 91.31 91 PHE A O 1
ATOM 686 N N . ASP A 1 92 ? 12.140 4.804 -0.998 1.00 93.38 92 ASP A N 1
ATOM 687 C CA . ASP A 1 92 ? 10.990 5.433 -1.602 1.00 93.38 92 ASP A CA 1
ATOM 688 C C . ASP A 1 92 ? 9.959 4.357 -1.925 1.00 93.38 92 ASP A C 1
ATOM 690 O O . ASP A 1 92 ? 10.045 3.673 -2.947 1.00 93.38 92 ASP A O 1
ATOM 694 N N . LYS A 1 93 ? 8.989 4.191 -1.027 1.00 94.56 93 LYS A N 1
ATOM 695 C CA . LYS A 1 93 ? 7.905 3.220 -1.173 1.00 94.56 93 LYS A CA 1
ATOM 696 C C . LYS A 1 93 ? 6.754 3.845 -1.935 1.00 94.56 93 LYS A C 1
ATOM 698 O O . LYS A 1 93 ? 6.304 4.949 -1.622 1.00 94.56 93 LYS A O 1
ATOM 703 N N . THR A 1 94 ? 6.254 3.141 -2.934 1.00 96.75 94 THR A N 1
ATOM 704 C CA . THR A 1 94 ? 5.164 3.607 -3.783 1.00 96.75 94 THR A CA 1
ATOM 705 C C . THR A 1 94 ? 4.145 2.492 -3.960 1.00 96.75 94 THR A C 1
ATOM 707 O O . THR A 1 94 ? 4.497 1.386 -4.346 1.00 96.75 94 THR A O 1
ATOM 710 N N . PHE A 1 95 ? 2.883 2.791 -3.672 1.00 97.38 95 PHE A N 1
ATOM 711 C CA . PHE A 1 95 ? 1.771 1.852 -3.723 1.00 97.38 95 PHE A CA 1
ATOM 712 C C . PHE A 1 95 ? 0.841 2.213 -4.874 1.00 97.38 95 PHE A C 1
ATOM 714 O O . PHE A 1 95 ? 0.304 3.325 -4.930 1.00 97.38 95 PHE A O 1
ATOM 721 N N . TYR A 1 96 ? 0.622 1.250 -5.761 1.00 97.81 96 TYR A N 1
ATOM 722 C CA . TYR A 1 96 ? -0.314 1.338 -6.869 1.00 97.81 96 TYR A CA 1
ATOM 723 C C . TYR A 1 96 ? -1.470 0.368 -6.661 1.00 97.81 96 TYR A C 1
ATOM 725 O O . TYR A 1 96 ? -1.263 -0.783 -6.273 1.00 97.81 96 TYR A O 1
ATOM 733 N N . LEU A 1 97 ? -2.682 0.824 -6.970 1.00 97.38 97 LEU A N 1
ATOM 734 C CA . LEU A 1 97 ? -3.835 -0.053 -7.104 1.00 97.38 97 LEU A CA 1
ATOM 735 C C . LEU A 1 97 ? -3.850 -0.618 -8.523 1.00 97.38 97 LEU A C 1
ATOM 737 O O . LEU A 1 97 ? -3.920 0.132 -9.496 1.00 97.38 97 LEU A O 1
ATOM 741 N N . GLY A 1 98 ? -3.794 -1.937 -8.614 1.00 96.75 98 GLY A N 1
ATOM 742 C CA . GLY A 1 98 ? -4.018 -2.698 -9.825 1.00 96.75 98 GLY A CA 1
ATOM 743 C C . GLY A 1 98 ? -5.492 -3.014 -10.018 1.00 96.75 98 GLY A C 1
ATOM 744 O O . GLY A 1 98 ? -6.111 -3.556 -9.100 1.00 96.75 98 GLY A O 1
ATOM 745 N N . ALA A 1 99 ? -6.047 -2.713 -11.191 1.00 94.81 99 ALA A N 1
ATOM 746 C CA . ALA A 1 99 ? -7.462 -2.941 -11.464 1.00 94.81 99 ALA A CA 1
ATOM 747 C C . ALA A 1 99 ? -7.732 -3.435 -12.896 1.00 94.81 99 ALA A C 1
ATOM 749 O O . ALA A 1 99 ? -7.251 -2.809 -13.853 1.00 94.81 99 ALA A O 1
ATOM 750 N N . PRO A 1 100 ? -8.542 -4.501 -13.070 1.00 93.25 100 PRO A N 1
ATOM 751 C CA . PRO A 1 100 ? -9.000 -4.917 -14.388 1.00 93.25 100 PRO A CA 1
ATOM 752 C C . PRO A 1 100 ? -9.947 -3.875 -14.986 1.00 93.25 100 PRO A C 1
ATOM 754 O O . PRO A 1 100 ? -10.606 -3.125 -14.270 1.00 93.25 100 PRO A O 1
ATOM 757 N N . ALA A 1 101 ? -10.088 -3.870 -16.312 1.00 88.12 101 ALA A N 1
ATOM 758 C CA . ALA A 1 101 ? -10.961 -2.919 -17.013 1.00 88.12 101 ALA A CA 1
ATOM 759 C C . ALA A 1 101 ? -12.448 -3.009 -16.605 1.00 88.12 101 ALA A C 1
ATOM 761 O O . ALA A 1 101 ? -13.208 -2.072 -16.832 1.00 88.12 101 ALA A O 1
ATOM 762 N N . SER A 1 102 ? -12.871 -4.140 -16.033 1.00 86.31 102 SER A N 1
ATOM 763 C CA . SER A 1 102 ? -14.225 -4.357 -15.515 1.00 86.31 102 SER A CA 1
ATOM 764 C C . SER A 1 102 ? -14.421 -3.899 -14.070 1.00 86.31 102 SER A C 1
ATOM 766 O O . SER A 1 102 ? -15.551 -3.950 -13.587 1.00 86.31 102 SER A O 1
ATOM 768 N N . ALA A 1 103 ? -13.354 -3.524 -13.358 1.00 87.62 103 ALA A N 1
ATOM 769 C CA . ALA A 1 103 ? -13.475 -3.045 -11.990 1.00 87.62 103 ALA A CA 1
ATOM 770 C C . ALA A 1 103 ? -14.165 -1.680 -11.981 1.00 87.62 103 ALA A C 1
ATOM 772 O O . ALA A 1 103 ? -13.710 -0.730 -12.617 1.00 87.62 103 ALA A O 1
ATOM 773 N N . ASP A 1 104 ? -15.250 -1.591 -11.221 1.00 84.69 104 ASP A N 1
ATOM 774 C CA . ASP A 1 104 ? -15.974 -0.350 -10.997 1.00 84.69 104 ASP A CA 1
ATOM 775 C C . ASP A 1 104 ? -16.016 -0.065 -9.497 1.00 84.69 104 ASP A C 1
ATOM 777 O O . ASP A 1 104 ? -16.715 -0.727 -8.729 1.00 84.69 104 ASP A O 1
ATOM 781 N N . LEU A 1 105 ? -15.215 0.918 -9.087 1.00 84.06 105 LEU A N 1
ATOM 782 C CA . LEU A 1 105 ? -15.199 1.439 -7.722 1.00 84.06 105 LEU A CA 1
ATOM 783 C C . LEU A 1 105 ? -16.102 2.669 -7.577 1.00 84.06 105 LEU A C 1
ATOM 785 O O . LEU A 1 105 ? -16.141 3.291 -6.519 1.00 84.06 105 LEU A O 1
ATOM 789 N N . SER A 1 106 ? -16.829 3.076 -8.620 1.00 81.44 106 SER A N 1
ATOM 790 C CA . SER A 1 106 ? -17.706 4.236 -8.522 1.00 81.44 106 SER A CA 1
ATOM 791 C C . SER A 1 106 ? -18.819 3.993 -7.495 1.00 81.44 106 SER A C 1
ATOM 793 O O . SER A 1 106 ? -19.441 2.936 -7.429 1.00 81.44 106 SER A O 1
ATOM 795 N N . GLY A 1 107 ? -19.036 4.977 -6.619 1.00 72.19 107 GLY A N 1
ATOM 796 C CA . GLY A 1 107 ? -20.072 4.905 -5.587 1.00 72.19 107 GLY A CA 1
ATOM 797 C C . GLY A 1 107 ? -19.824 3.895 -4.458 1.00 72.19 107 GLY A C 1
ATOM 798 O O . GLY A 1 107 ? -20.691 3.765 -3.598 1.00 72.19 107 GLY A O 1
ATOM 799 N N . THR A 1 108 ? -18.673 3.212 -4.406 1.00 77.06 108 THR A N 1
ATOM 800 C CA . THR A 1 108 ? -18.371 2.264 -3.317 1.00 77.06 108 THR A CA 1
ATOM 801 C C . THR A 1 108 ? -17.951 2.955 -2.022 1.00 77.06 108 THR A C 1
ATOM 803 O O . THR A 1 108 ? -18.048 2.354 -0.954 1.00 77.06 108 THR A O 1
ATOM 806 N N . GLY A 1 109 ? -17.455 4.196 -2.100 1.00 79.00 109 GLY A N 1
ATOM 807 C CA . GLY A 1 109 ? -16.881 4.887 -0.944 1.00 79.00 109 GLY A CA 1
ATOM 808 C C . GLY A 1 109 ? -15.617 4.208 -0.413 1.00 79.00 109 GLY A C 1
ATOM 809 O O . GLY A 1 109 ? -15.316 4.315 0.771 1.00 79.00 109 GLY A O 1
ATOM 810 N N . SER A 1 110 ? -14.902 3.464 -1.264 1.00 85.31 110 SER A N 1
ATOM 811 C CA . SER A 1 110 ? -13.753 2.661 -0.850 1.00 85.31 110 SER A CA 1
ATOM 812 C C . SER A 1 110 ? -12.548 3.525 -0.475 1.00 85.31 110 SER A C 1
ATOM 814 O O . SER A 1 110 ? -12.211 4.484 -1.172 1.00 85.31 110 SER A O 1
ATOM 816 N N . CYS A 1 111 ? -11.854 3.118 0.587 1.00 92.06 111 CYS A N 1
ATOM 817 C CA . CYS A 1 111 ? -10.637 3.749 1.086 1.00 92.06 111 CYS A CA 1
ATOM 818 C C . CYS A 1 111 ? -9.507 2.724 1.172 1.00 92.06 111 CYS A C 1
ATOM 820 O O . CYS A 1 111 ? -9.719 1.597 1.618 1.00 92.06 111 CYS A O 1
ATOM 822 N N . ALA A 1 112 ? -8.297 3.134 0.808 1.00 94.56 112 ALA A N 1
ATOM 823 C CA . ALA A 1 112 ? -7.076 2.457 1.211 1.00 94.56 112 ALA A CA 1
ATOM 824 C C . ALA A 1 112 ? -6.552 3.084 2.503 1.00 94.56 112 ALA A C 1
ATOM 826 O O . ALA A 1 112 ? -6.557 4.309 2.647 1.00 94.56 112 ALA A O 1
ATOM 827 N N . VAL A 1 113 ? -6.097 2.242 3.427 1.00 96.19 113 VAL A N 1
ATOM 828 C CA . VAL A 1 113 ? -5.522 2.648 4.713 1.00 96.19 113 VAL A CA 1
ATOM 829 C C . VAL A 1 113 ? -4.095 2.121 4.777 1.00 96.19 113 VAL A C 1
ATOM 831 O O . VAL A 1 113 ? -3.867 0.925 4.613 1.00 96.19 113 VAL A O 1
ATOM 834 N N . PHE A 1 114 ? -3.142 3.014 5.015 1.00 96.00 114 PHE A N 1
ATOM 835 C CA . PHE A 1 114 ? -1.720 2.712 5.077 1.00 96.00 114 PHE A CA 1
ATOM 836 C C . PHE A 1 114 ? -1.197 3.016 6.475 1.00 96.00 114 PHE A C 1
ATOM 838 O O . PHE A 1 114 ? -1.309 4.143 6.952 1.00 96.00 114 PHE A O 1
ATOM 845 N N . PHE A 1 115 ? -0.580 2.022 7.106 1.00 94.75 115 PHE A N 1
ATOM 846 C CA . PHE A 1 115 ? 0.155 2.191 8.356 1.00 94.75 115 PHE A CA 1
ATOM 847 C C . PHE A 1 115 ? 1.632 2.363 8.009 1.00 94.75 115 PHE A C 1
ATOM 849 O O . PHE A 1 115 ? 2.348 1.393 7.779 1.00 94.75 115 PHE A O 1
ATOM 856 N N . THR A 1 116 ? 2.077 3.614 7.890 1.00 91.88 116 THR A N 1
ATOM 857 C CA . THR A 1 116 ? 3.438 3.934 7.414 1.00 91.88 116 THR A CA 1
ATOM 858 C C . THR A 1 116 ? 4.493 3.883 8.516 1.00 91.88 116 THR A C 1
ATOM 860 O O . THR A 1 116 ? 5.686 3.865 8.222 1.00 91.88 116 THR A O 1
ATOM 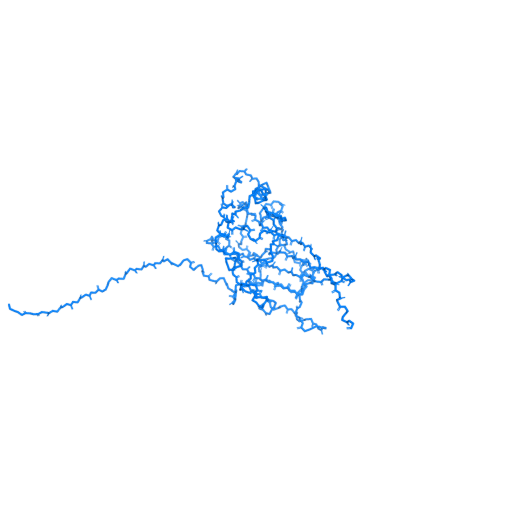863 N N . GLN A 1 117 ? 4.068 3.833 9.781 1.00 91.25 117 GLN A N 1
ATOM 864 C CA . GLN A 1 117 ? 4.940 3.687 10.942 1.00 91.25 117 GLN A CA 1
ATOM 865 C C . GLN A 1 117 ? 4.440 2.528 11.805 1.00 91.25 117 GLN A C 1
ATOM 867 O O . GLN A 1 117 ? 3.559 2.687 12.648 1.00 91.25 117 GLN A O 1
ATOM 872 N N . VAL A 1 118 ? 5.008 1.350 11.572 1.00 92.44 118 VAL A N 1
ATOM 873 C CA . VAL A 1 118 ? 4.731 0.129 12.336 1.00 92.44 118 VAL A CA 1
ATOM 874 C C . VAL A 1 118 ? 5.995 -0.348 13.045 1.00 92.44 118 VAL A C 1
ATOM 876 O O . VAL A 1 118 ? 7.104 0.055 12.695 1.00 92.44 118 VAL A O 1
ATOM 879 N N . SER A 1 119 ? 5.818 -1.180 14.065 1.00 92.81 119 SER A N 1
ATOM 880 C CA . SER A 1 119 ? 6.908 -1.873 14.754 1.00 92.81 119 SER A CA 1
ATOM 881 C C . SER A 1 119 ? 7.646 -2.824 13.804 1.00 92.81 119 SER A C 1
ATOM 883 O O . SER A 1 119 ? 7.050 -3.373 12.875 1.00 92.81 119 SER A O 1
ATOM 885 N N . GLU A 1 120 ? 8.923 -3.085 14.090 1.00 89.31 120 GLU A N 1
ATOM 886 C CA . GLU A 1 120 ? 9.726 -4.117 13.413 1.00 89.31 120 GLU A CA 1
ATOM 887 C C . GLU A 1 120 ? 9.165 -5.538 13.634 1.00 89.31 120 GLU A C 1
ATOM 889 O O . GLU A 1 120 ? 9.482 -6.457 12.884 1.00 89.31 120 GLU A O 1
ATOM 894 N N . ASP A 1 121 ? 8.261 -5.702 14.607 1.00 91.06 121 ASP A N 1
ATOM 895 C CA . ASP A 1 121 ? 7.522 -6.944 14.859 1.00 91.06 121 ASP A CA 1
ATOM 896 C C . ASP A 1 121 ? 6.520 -7.304 13.746 1.00 91.06 121 ASP A C 1
ATOM 898 O O . ASP A 1 121 ? 5.951 -8.400 13.774 1.00 91.06 121 ASP A O 1
ATOM 902 N N . VAL A 1 122 ? 6.258 -6.399 12.793 1.00 91.94 122 VAL A N 1
ATOM 903 C CA . VAL A 1 122 ? 5.493 -6.702 11.576 1.00 91.94 122 VAL A CA 1
ATOM 904 C C . VAL A 1 122 ? 6.415 -7.404 10.586 1.00 91.94 122 VAL A C 1
ATOM 906 O O . VAL A 1 122 ? 7.101 -6.776 9.783 1.00 91.94 122 VAL A O 1
ATOM 909 N N . THR A 1 123 ? 6.437 -8.729 10.653 1.00 91.12 123 THR A N 1
ATOM 910 C CA . THR A 1 123 ? 7.380 -9.546 9.889 1.00 91.12 123 THR A CA 1
ATOM 911 C C . THR A 1 123 ? 6.804 -10.922 9.598 1.00 91.12 123 THR A C 1
ATOM 913 O O . THR A 1 123 ? 6.034 -11.461 10.391 1.00 91.12 123 THR A O 1
ATOM 916 N N . PHE A 1 124 ? 7.177 -11.513 8.467 1.00 89.31 124 PHE A N 1
ATOM 917 C CA . PHE A 1 124 ? 6.845 -12.904 8.189 1.00 89.31 124 PHE A CA 1
ATOM 918 C C . PHE A 1 124 ? 7.799 -13.842 8.939 1.00 89.31 124 PHE A C 1
ATOM 920 O O . PHE A 1 124 ? 8.953 -13.511 9.194 1.00 89.31 124 PHE A O 1
ATOM 927 N N . GLY A 1 125 ? 7.317 -15.038 9.289 1.00 79.69 125 GLY A N 1
ATOM 928 C CA . GLY A 1 125 ? 8.188 -16.108 9.780 1.00 79.69 125 GLY A CA 1
ATOM 929 C C . GLY A 1 125 ? 8.929 -15.798 11.085 1.00 79.69 125 GLY A C 1
ATOM 930 O O . GLY A 1 125 ? 10.095 -16.155 11.217 1.00 79.69 125 GLY A O 1
ATOM 931 N N . ASP A 1 126 ? 8.266 -15.122 12.029 1.00 75.38 126 ASP A N 1
ATOM 932 C CA . ASP A 1 126 ? 8.792 -14.811 13.368 1.00 75.38 126 ASP A CA 1
ATOM 933 C C . ASP A 1 126 ? 10.126 -14.031 13.372 1.00 75.38 126 ASP A C 1
ATOM 935 O O . ASP A 1 126 ? 10.946 -14.180 14.279 1.00 75.38 126 ASP A O 1
ATOM 939 N N . GLY A 1 127 ? 10.346 -13.173 12.369 1.00 71.81 127 GLY A N 1
ATOM 940 C CA . GLY A 1 127 ? 11.522 -12.298 12.292 1.00 71.81 127 GLY A CA 1
ATOM 941 C C . GLY A 1 127 ? 12.659 -12.837 11.431 1.00 71.81 127 GLY A C 1
ATOM 942 O O . GLY A 1 127 ? 13.707 -12.195 11.342 1.00 71.81 127 GLY A O 1
ATOM 943 N N . ASP A 1 128 ? 12.464 -13.978 10.768 1.00 79.19 128 ASP A N 1
ATOM 944 C CA . ASP A 1 128 ? 13.382 -14.442 9.733 1.00 79.19 128 ASP A CA 1
ATOM 945 C C . ASP A 1 128 ? 13.263 -13.552 8.487 1.00 79.19 128 ASP A C 1
ATOM 947 O O . ASP A 1 128 ? 12.352 -13.691 7.672 1.00 79.19 128 ASP A O 1
ATOM 951 N N . SER A 1 129 ? 14.227 -12.646 8.319 1.00 76.06 129 SER A N 1
ATOM 952 C CA . SER A 1 129 ? 14.279 -11.709 7.192 1.00 76.06 129 SER A CA 1
ATOM 953 C C . SER A 1 129 ? 14.466 -12.377 5.826 1.00 76.06 129 SER A C 1
ATOM 955 O O . SER A 1 129 ? 14.330 -11.706 4.802 1.00 76.06 129 SER A O 1
ATOM 957 N N . SER A 1 130 ? 14.763 -13.681 5.778 1.00 76.00 130 SER A N 1
ATOM 958 C CA . SER A 1 130 ? 14.763 -14.446 4.529 1.00 76.00 130 SER A CA 1
ATOM 959 C C . SER A 1 130 ? 13.352 -14.816 4.060 1.00 76.00 130 SER A C 1
ATOM 961 O O . SER A 1 130 ? 13.144 -15.069 2.869 1.00 76.00 130 SER A O 1
ATOM 963 N N . ILE A 1 131 ? 12.367 -14.802 4.965 1.00 81.81 131 ILE A N 1
ATOM 964 C CA . ILE A 1 131 ? 10.970 -15.083 4.649 1.00 81.81 131 ILE A CA 1
ATOM 965 C C . ILE A 1 131 ? 10.309 -13.793 4.169 1.00 81.81 131 ILE A C 1
ATOM 967 O O . ILE A 1 131 ? 10.036 -12.865 4.922 1.00 81.81 131 ILE A O 1
ATOM 971 N N . THR A 1 132 ? 10.019 -13.757 2.873 1.00 83.00 132 THR A N 1
ATOM 972 C CA . THR A 1 132 ? 9.421 -12.602 2.180 1.00 83.00 132 THR A CA 1
ATOM 973 C C . THR A 1 132 ? 7.979 -12.859 1.741 1.00 83.00 132 THR A C 1
ATOM 975 O O . THR A 1 132 ? 7.397 -12.066 1.008 1.00 83.00 132 THR A O 1
ATOM 978 N N . GLN A 1 133 ? 7.403 -13.979 2.184 1.00 88.69 133 GLN A N 1
ATOM 979 C CA . GLN A 1 133 ? 6.094 -14.470 1.770 1.00 88.69 133 GLN A CA 1
ATOM 980 C C . GLN A 1 133 ? 5.175 -14.646 2.968 1.00 88.69 133 GLN A C 1
ATOM 982 O O . GLN A 1 133 ? 5.579 -15.167 4.010 1.00 88.69 133 GLN A O 1
ATOM 987 N N . GLY A 1 134 ? 3.908 -14.294 2.780 1.00 89.19 134 GLY A N 1
ATOM 988 C CA . GLY A 1 134 ? 2.870 -14.590 3.747 1.00 89.19 134 GLY A CA 1
ATOM 989 C C . GLY A 1 134 ? 1.663 -13.676 3.632 1.00 89.19 134 GLY A C 1
ATOM 990 O O . GLY A 1 134 ? 1.571 -12.788 2.789 1.00 89.19 134 GLY A O 1
ATOM 991 N N . THR A 1 135 ? 0.719 -13.922 4.524 1.00 90.62 135 THR A N 1
ATOM 992 C CA . THR A 1 135 ? -0.504 -13.142 4.703 1.00 90.62 135 THR A CA 1
ATOM 993 C C . THR A 1 135 ? -0.333 -12.126 5.830 1.00 90.62 135 THR A C 1
ATOM 995 O O . THR A 1 135 ? 0.498 -12.304 6.723 1.00 90.62 135 THR A O 1
ATOM 998 N N . CYS A 1 136 ? -1.188 -11.102 5.876 1.00 91.94 136 CYS A N 1
ATOM 999 C CA . CYS A 1 136 ? -1.205 -10.156 6.997 1.00 91.94 136 CYS A CA 1
ATOM 1000 C C . CYS A 1 136 ? -1.376 -10.859 8.354 1.00 91.94 136 CYS A C 1
ATOM 1002 O O . CYS A 1 136 ? -0.782 -10.436 9.337 1.00 91.94 136 CYS A O 1
ATOM 1004 N N . ALA A 1 137 ? -2.145 -11.953 8.417 1.00 93.00 137 ALA A N 1
ATOM 1005 C CA . ALA A 1 137 ? -2.344 -12.711 9.653 1.00 93.00 137 ALA A CA 1
ATOM 1006 C C . ALA A 1 137 ? -1.068 -13.434 10.114 1.00 93.00 137 ALA A C 1
ATOM 1008 O O . ALA A 1 137 ? -0.856 -13.591 11.312 1.00 93.00 137 ALA A O 1
ATOM 1009 N N . GLN A 1 138 ? -0.205 -13.846 9.181 1.00 92.19 138 GLN A N 1
ATOM 1010 C CA . GLN A 1 138 ? 1.114 -14.393 9.511 1.00 92.19 138 GLN A CA 1
ATOM 1011 C C . GLN A 1 138 ? 2.084 -13.296 9.958 1.00 92.19 138 GLN A C 1
ATOM 1013 O O . GLN A 1 138 ? 2.902 -13.557 10.830 1.00 92.19 138 GLN A O 1
ATOM 1018 N N . ALA A 1 139 ? 1.968 -12.080 9.413 1.00 92.62 139 ALA A N 1
ATOM 1019 C CA . ALA A 1 139 ? 2.821 -10.958 9.804 1.00 92.62 139 ALA A CA 1
ATOM 1020 C C . ALA A 1 139 ? 2.422 -10.306 11.139 1.00 92.62 139 ALA A C 1
ATOM 1022 O O . ALA A 1 139 ? 3.272 -9.877 11.915 1.00 92.62 139 ALA A O 1
ATOM 1023 N N . MET A 1 140 ? 1.116 -10.202 11.400 1.00 93.94 140 MET A N 1
ATOM 1024 C CA . MET A 1 140 ? 0.557 -9.376 12.474 1.00 93.94 140 MET A CA 1
ATOM 1025 C C . MET A 1 140 ? -0.391 -10.127 13.410 1.00 93.94 140 MET A C 1
ATOM 1027 O O . MET A 1 140 ? -1.083 -9.485 14.188 1.00 93.94 140 MET A O 1
ATOM 1031 N N . SER A 1 141 ? -0.443 -11.460 13.379 1.00 94.75 141 SER A N 1
ATOM 1032 C CA . SER A 1 141 ? -1.482 -12.289 14.021 1.00 94.75 141 SER A CA 1
ATOM 1033 C C . SER A 1 141 ? -2.877 -12.129 13.403 1.00 94.75 141 SER A C 1
ATOM 1035 O O . SER A 1 141 ? -3.267 -11.067 12.908 1.00 94.75 141 SER A O 1
ATOM 1037 N N . ALA A 1 142 ? -3.669 -13.201 13.449 1.00 96.00 142 ALA A N 1
ATOM 1038 C CA . ALA A 1 142 ? -5.043 -13.179 12.956 1.00 96.00 142 ALA A CA 1
ATOM 1039 C C . ALA A 1 142 ? -5.934 -12.252 13.803 1.00 96.00 142 ALA A C 1
ATOM 1041 O O . ALA A 1 142 ? -6.832 -11.594 13.277 1.00 96.00 142 ALA A O 1
ATOM 1042 N N . GLU A 1 143 ? -5.665 -12.164 15.104 1.00 97.75 143 GLU A N 1
ATOM 1043 C CA . GLU A 1 143 ? -6.416 -11.369 16.069 1.00 97.75 143 GLU A CA 1
ATOM 1044 C C . GLU A 1 143 ? -6.263 -9.867 15.822 1.00 97.75 143 GLU A C 1
ATOM 1046 O O . GLU A 1 143 ? -7.251 -9.134 15.907 1.00 97.75 143 GLU A O 1
ATOM 1051 N N . CYS A 1 144 ? -5.058 -9.387 15.494 1.00 97.69 144 CYS A N 1
ATOM 1052 C CA . CYS A 1 144 ? -4.884 -7.981 15.125 1.00 97.69 144 CYS A CA 1
ATOM 1053 C C . CYS A 1 144 ? -5.547 -7.671 13.778 1.00 97.69 144 CYS A C 1
ATOM 1055 O O . CYS A 1 144 ? -6.311 -6.714 13.685 1.00 97.69 144 CYS A O 1
ATOM 1057 N N . VAL A 1 145 ? -5.341 -8.501 12.747 1.00 96.25 145 VAL A N 1
ATOM 1058 C CA . VAL A 1 145 ? -5.967 -8.289 11.425 1.00 96.25 145 VAL A CA 1
ATOM 1059 C C . VAL A 1 145 ? -7.497 -8.264 11.528 1.00 96.25 145 VAL A C 1
ATOM 1061 O O . VAL A 1 145 ? -8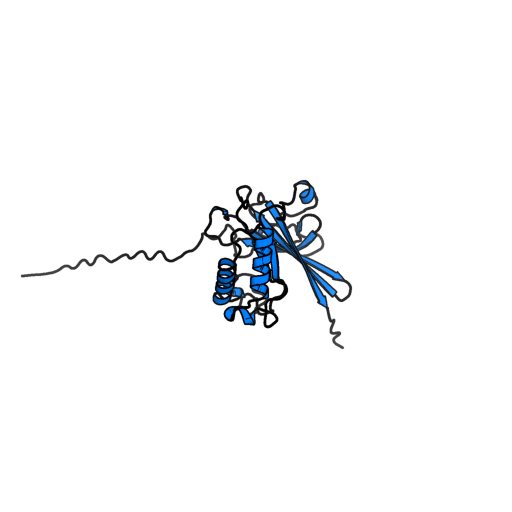.156 -7.407 10.930 1.00 96.25 145 VAL A O 1
ATOM 1064 N N . SER A 1 146 ? -8.074 -9.156 12.335 1.00 97.12 146 SER A N 1
ATOM 1065 C CA . SER A 1 146 ? -9.511 -9.170 12.613 1.00 97.12 146 SER A CA 1
ATOM 1066 C C . SER A 1 146 ? -9.971 -7.908 13.348 1.00 97.12 146 SER A C 1
ATOM 1068 O O . SER A 1 146 ? -11.041 -7.381 13.035 1.00 97.12 146 SER A O 1
ATOM 1070 N N . ALA A 1 147 ? -9.191 -7.412 14.313 1.00 97.81 147 ALA A N 1
ATOM 1071 C CA . ALA A 1 147 ? -9.510 -6.187 15.043 1.00 97.81 147 ALA A CA 1
ATOM 1072 C C . ALA A 1 147 ? -9.473 -4.954 14.127 1.00 97.81 147 ALA A C 1
ATOM 1074 O O . ALA A 1 147 ? -10.440 -4.195 14.103 1.00 97.81 147 ALA A O 1
ATOM 1075 N N . LEU A 1 148 ? -8.441 -4.823 13.284 1.00 97.00 148 LEU A N 1
ATOM 1076 C CA . LEU A 1 148 ? -8.337 -3.759 12.278 1.00 97.00 148 LEU A CA 1
ATOM 1077 C C . LEU A 1 148 ? -9.532 -3.767 11.318 1.00 97.00 148 LEU A C 1
ATOM 1079 O O . LEU A 1 148 ? -10.143 -2.729 11.066 1.00 97.00 148 LEU A O 1
ATOM 1083 N N . THR A 1 149 ? -9.908 -4.949 10.825 1.00 94.88 149 THR A N 1
ATOM 1084 C CA . THR A 1 149 ? -11.061 -5.109 9.925 1.00 94.88 149 THR A CA 1
ATOM 1085 C C . THR A 1 149 ? -12.366 -4.729 10.624 1.00 94.88 149 THR A C 1
ATOM 1087 O O . THR A 1 149 ? -13.177 -3.985 10.078 1.00 94.88 149 THR A O 1
ATOM 1090 N N . THR A 1 150 ? -12.562 -5.197 11.858 1.00 96.38 150 THR A N 1
ATOM 1091 C CA . THR A 1 150 ? -13.754 -4.883 12.661 1.00 96.38 150 THR A CA 1
ATOM 1092 C C . THR A 1 150 ? -13.858 -3.385 12.934 1.00 96.38 150 THR A C 1
ATOM 1094 O O . THR A 1 150 ? -14.943 -2.816 12.840 1.00 96.38 150 THR A O 1
ATOM 1097 N N . ARG A 1 151 ? -12.732 -2.728 13.228 1.00 95.25 151 ARG A N 1
ATOM 1098 C CA . ARG A 1 151 ? -12.673 -1.281 13.433 1.00 95.25 151 ARG A CA 1
ATOM 1099 C C . ARG A 1 151 ? -13.068 -0.515 12.178 1.00 95.25 151 ARG A C 1
ATOM 1101 O O . ARG A 1 151 ? -13.933 0.348 12.259 1.00 95.25 151 ARG A O 1
ATOM 1108 N N . ALA A 1 152 ? -12.513 -0.882 11.023 1.00 94.00 152 ALA A N 1
ATOM 1109 C CA . ALA A 1 152 ? -12.888 -0.267 9.751 1.00 94.00 152 ALA A CA 1
ATOM 1110 C C . ALA A 1 152 ? -14.391 -0.415 9.455 1.00 94.00 152 ALA A C 1
ATOM 1112 O O . ALA A 1 152 ? -15.032 0.546 9.043 1.00 94.00 152 ALA A O 1
ATOM 1113 N N . LEU A 1 153 ? -14.967 -1.597 9.705 1.00 91.50 153 LEU A N 1
ATOM 1114 C CA . LEU A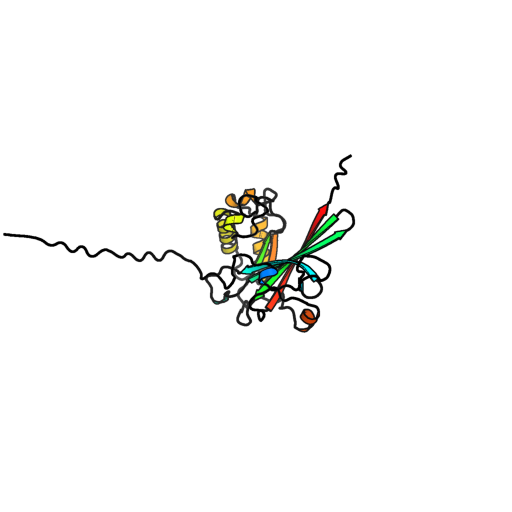 1 153 ? -16.393 -1.864 9.473 1.00 91.50 153 LEU A CA 1
ATOM 1115 C C . LEU A 1 153 ? -17.323 -1.108 10.432 1.00 91.50 153 LEU A C 1
ATOM 1117 O O . LEU A 1 153 ? -18.459 -0.809 10.069 1.00 91.50 153 LEU A O 1
ATOM 1121 N N . ASN A 1 154 ? -16.856 -0.810 11.644 1.00 92.88 154 ASN A N 1
ATOM 1122 C CA . ASN A 1 154 ? -17.625 -0.087 12.657 1.00 92.88 154 ASN A CA 1
ATOM 1123 C C . ASN A 1 154 ? -17.413 1.432 12.611 1.00 92.88 154 ASN A C 1
ATOM 1125 O O . ASN A 1 154 ? -18.079 2.157 13.354 1.00 92.88 154 ASN A O 1
ATOM 1129 N N . ALA A 1 155 ? -16.502 1.921 11.767 1.00 91.75 155 ALA A N 1
ATOM 11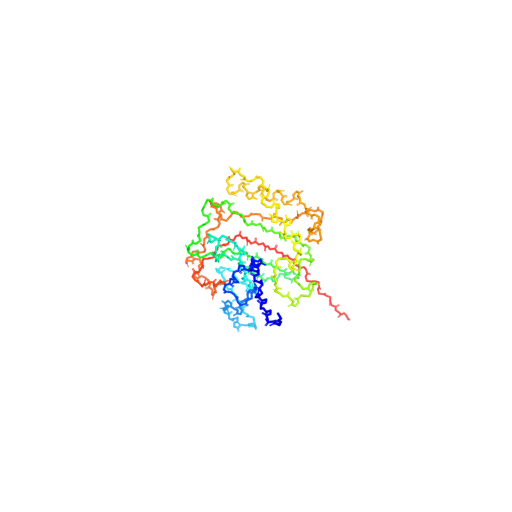30 C CA . ALA A 1 155 ? -16.284 3.346 11.601 1.00 91.75 155 ALA A CA 1
ATOM 1131 C C . ALA A 1 155 ? -17.559 4.018 11.076 1.00 91.75 155 ALA A C 1
ATOM 1133 O O . ALA A 1 155 ? -18.200 3.556 10.127 1.00 91.75 155 ALA A O 1
ATOM 1134 N N . ASN A 1 156 ? -17.939 5.136 11.692 1.00 88.00 156 ASN A N 1
ATOM 1135 C CA . ASN A 1 156 ? -19.139 5.864 11.302 1.00 88.00 156 ASN A CA 1
ATOM 1136 C C . ASN A 1 156 ? -18.888 6.699 10.036 1.00 88.00 156 ASN A C 1
ATOM 1138 O O . ASN A 1 156 ? -18.618 7.895 10.115 1.00 88.00 156 ASN A O 1
ATOM 1142 N N . VAL A 1 157 ? -18.977 6.049 8.875 1.00 88.25 157 VAL A N 1
ATOM 1143 C CA . VAL A 1 157 ? -18.739 6.666 7.556 1.00 88.25 157 VAL A CA 1
ATOM 1144 C C . VAL A 1 157 ? -20.006 6.834 6.712 1.00 88.25 157 VAL A C 1
ATOM 1146 O O . VAL A 1 157 ? -19.963 7.338 5.591 1.00 88.25 157 VAL A O 1
ATOM 1149 N N . SER A 1 158 ? -21.156 6.402 7.231 1.00 84.81 158 SER A N 1
ATOM 1150 C CA . SER A 1 158 ? -22.415 6.400 6.485 1.00 84.81 158 SER A CA 1
ATOM 1151 C C . SER A 1 158 ? -22.874 7.818 6.139 1.00 84.81 158 SER A C 1
ATOM 1153 O O . SER A 1 158 ? -23.009 8.670 7.013 1.00 84.81 158 SER A O 1
ATOM 1155 N N . GLY A 1 159 ? -23.198 8.046 4.864 1.00 83.50 159 GLY A N 1
ATOM 1156 C CA . GLY A 1 159 ? -23.687 9.336 4.364 1.00 83.50 159 GLY A CA 1
ATOM 1157 C C . GLY A 1 159 ? -22.596 10.383 4.121 1.00 83.50 159 GLY A C 1
ATOM 1158 O O . GLY A 1 159 ? -22.925 11.498 3.721 1.00 83.50 159 GLY A O 1
ATOM 1159 N N . LEU A 1 160 ? -21.325 10.034 4.335 1.00 88.00 160 LEU A N 1
ATOM 1160 C CA . LEU A 1 160 ? -20.189 10.890 4.011 1.00 88.00 160 LEU A CA 1
ATOM 1161 C C . LEU A 1 160 ? -19.782 10.738 2.541 1.00 88.00 160 LEU A C 1
ATOM 1163 O O . LEU A 1 160 ? -19.963 9.681 1.929 1.00 88.00 160 LEU A O 1
ATOM 1167 N N . ALA A 1 161 ? -19.195 11.796 1.979 1.00 87.69 161 ALA A N 1
ATOM 1168 C CA . ALA A 1 161 ? -18.454 11.688 0.728 1.00 87.69 161 ALA A CA 1
ATOM 1169 C C . ALA A 1 161 ? -17.228 10.776 0.923 1.00 87.69 161 ALA A C 1
ATOM 1171 O O . ALA A 1 161 ? -16.743 10.616 2.041 1.00 87.69 161 ALA A O 1
ATOM 1172 N N . SER A 1 162 ? -16.704 10.179 -0.156 1.00 87.94 162 SER A N 1
ATOM 1173 C CA . SER A 1 162 ? -15.594 9.213 -0.060 1.00 87.94 162 SER A CA 1
ATOM 1174 C C . SER A 1 162 ? -14.364 9.786 0.652 1.00 87.94 162 SER A C 1
ATOM 1176 O O . SER A 1 162 ? -13.739 9.096 1.447 1.00 87.94 162 SER A O 1
ATOM 1178 N N . GLU A 1 163 ? -14.039 11.054 0.410 1.00 88.69 163 GLU A N 1
ATOM 1179 C CA . GLU A 1 163 ? -12.926 11.749 1.066 1.00 88.69 163 GLU A CA 1
ATOM 1180 C C . GLU A 1 163 ? -13.133 11.921 2.578 1.00 88.69 163 GLU A C 1
ATOM 1182 O O . GLU A 1 163 ? -12.256 11.551 3.359 1.00 88.69 163 GLU A O 1
ATOM 1187 N N . ASP A 1 164 ? -14.314 12.382 2.993 1.00 90.81 164 ASP A N 1
ATOM 1188 C CA . ASP A 1 164 ? -14.677 12.546 4.404 1.00 90.81 164 ASP A CA 1
ATOM 1189 C C . ASP A 1 164 ? -14.759 11.194 5.127 1.00 90.81 164 ASP A C 1
ATOM 1191 O O . ASP A 1 164 ? -14.350 11.074 6.281 1.00 90.81 164 ASP A O 1
ATOM 1195 N N . ALA A 1 165 ? -15.239 10.153 4.439 1.00 91.69 165 ALA A N 1
ATOM 1196 C CA . ALA A 1 165 ? -15.254 8.784 4.941 1.00 91.69 165 ALA A CA 1
ATOM 1197 C C . ALA A 1 165 ? -13.834 8.257 5.198 1.00 91.69 165 ALA A C 1
ATOM 1199 O O . ALA A 1 165 ? -13.572 7.688 6.260 1.00 91.69 165 ALA A O 1
ATOM 1200 N N . CYS A 1 166 ? -12.900 8.477 4.267 1.00 94.94 166 CYS A N 1
ATOM 1201 C CA . CYS A 1 166 ? -11.505 8.083 4.459 1.00 94.94 166 CYS A CA 1
ATOM 1202 C C . CYS A 1 166 ? -10.848 8.872 5.597 1.00 94.94 166 CYS A C 1
ATOM 1204 O O . CYS A 1 166 ? -10.171 8.280 6.436 1.00 94.94 166 CYS A O 1
ATOM 1206 N N . ALA A 1 167 ? -11.100 10.181 5.684 1.00 94.06 167 ALA A N 1
ATOM 1207 C CA . ALA A 1 167 ? -10.600 11.003 6.782 1.00 94.06 167 ALA A CA 1
ATOM 1208 C C . ALA A 1 167 ? -11.140 10.531 8.145 1.00 94.06 167 ALA A C 1
ATOM 1210 O O . ALA A 1 167 ? -10.376 10.409 9.101 1.00 94.06 167 ALA A O 1
ATOM 1211 N N . ALA A 1 168 ? -12.430 10.193 8.231 1.00 94.38 168 ALA A N 1
ATOM 1212 C CA . ALA A 1 168 ? -13.027 9.630 9.440 1.00 94.38 168 ALA A CA 1
ATOM 1213 C C . ALA A 1 168 ? -12.401 8.277 9.820 1.00 94.38 168 ALA A C 1
ATOM 1215 O O . ALA A 1 168 ? -12.107 8.051 10.993 1.00 94.38 168 ALA A O 1
ATOM 1216 N N . LEU A 1 169 ? -12.130 7.405 8.840 1.00 95.88 169 LEU A N 1
ATOM 1217 C CA . LEU A 1 169 ? -11.398 6.153 9.061 1.00 95.88 169 LEU A CA 1
ATOM 1218 C C . LEU A 1 169 ? -9.982 6.396 9.586 1.00 95.88 169 LEU A C 1
ATOM 1220 O O . LEU A 1 169 ? -9.536 5.681 10.479 1.00 95.88 169 LEU A O 1
ATOM 1224 N N . GLN A 1 170 ? -9.279 7.402 9.062 1.00 96.56 170 GLN A N 1
ATOM 1225 C CA . GLN A 1 170 ? -7.950 7.752 9.554 1.00 96.56 170 GLN A CA 1
ATOM 1226 C C . GLN A 1 170 ? -7.995 8.115 11.040 1.00 96.56 170 GLN A C 1
ATOM 1228 O O . GLN A 1 170 ? -7.268 7.526 11.837 1.00 96.56 170 GLN A O 1
ATOM 1233 N N . VAL A 1 171 ? -8.901 9.024 11.408 1.00 95.94 171 VAL A N 1
ATOM 1234 C CA . VAL A 1 171 ? -9.101 9.475 12.792 1.00 95.94 171 VAL A CA 1
ATOM 1235 C C . VAL A 1 171 ? -9.495 8.312 13.706 1.00 95.94 171 VAL A C 1
ATOM 1237 O O . VAL A 1 171 ? -9.034 8.240 14.845 1.00 95.94 171 VAL A O 1
ATOM 1240 N N . GLU A 1 172 ? -10.325 7.387 13.220 1.00 96.31 172 GLU A N 1
ATOM 1241 C CA . GLU A 1 172 ? -10.728 6.195 13.968 1.00 96.31 172 GLU A CA 1
ATOM 1242 C C . GLU A 1 172 ? -9.5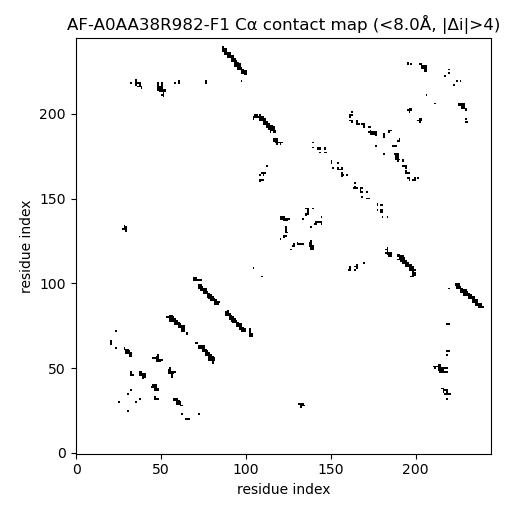26 5.302 14.309 1.00 96.31 172 GLU A C 1
ATOM 1244 O O . GLU A 1 172 ? -9.406 4.860 15.451 1.00 96.31 172 GLU A O 1
ATOM 1249 N N . PHE A 1 173 ? -8.610 5.070 13.366 1.00 97.38 173 PHE A N 1
ATOM 1250 C CA . PHE A 1 173 ? -7.396 4.294 13.632 1.00 97.38 173 PHE A CA 1
ATOM 1251 C C . PHE A 1 173 ? -6.384 5.055 14.493 1.00 97.38 173 PHE A C 1
ATOM 1253 O O . PHE A 1 173 ? -5.814 4.475 15.411 1.00 97.38 173 PHE A O 1
ATOM 1260 N N . GLU A 1 174 ? -6.166 6.346 14.254 1.00 96.25 174 GLU A N 1
ATOM 1261 C CA . GLU A 1 174 ? -5.212 7.143 15.040 1.00 96.25 174 GLU A CA 1
ATOM 1262 C C . GLU A 1 174 ? -5.605 7.225 16.523 1.00 96.25 174 GLU A C 1
ATOM 1264 O O . GLU A 1 174 ? -4.746 7.132 17.399 1.00 96.25 174 GLU A O 1
ATOM 1269 N N . ASN A 1 175 ? -6.904 7.339 16.818 1.00 95.62 175 ASN A N 1
ATOM 1270 C CA . ASN A 1 175 ? -7.397 7.466 18.191 1.00 95.62 175 ASN A CA 1
ATOM 1271 C C . ASN A 1 175 ? -7.601 6.132 18.911 1.00 95.62 175 ASN A C 1
ATOM 1273 O O . ASN A 1 175 ? -7.816 6.125 20.125 1.00 95.62 175 ASN A O 1
ATOM 1277 N N . ASN A 1 176 ? -7.566 5.008 18.193 1.00 96.19 176 ASN A N 1
ATOM 1278 C CA . ASN A 1 176 ? -7.889 3.716 18.773 1.00 96.19 176 ASN A CA 1
ATOM 1279 C C . ASN A 1 176 ? -6.904 2.628 18.337 1.00 96.19 176 ASN A C 1
ATOM 1281 O O . ASN A 1 176 ? -6.917 2.151 17.202 1.00 96.19 176 ASN A O 1
ATOM 1285 N N . LEU A 1 177 ? -6.106 2.164 19.297 1.00 96.94 177 LEU A N 1
ATOM 1286 C CA . LEU A 1 177 ? -5.234 1.006 19.148 1.00 96.94 177 LEU A CA 1
ATOM 1287 C C . LEU A 1 177 ? -5.839 -0.202 19.869 1.00 96.94 177 LEU A C 1
ATOM 1289 O O . LEU A 1 177 ? -5.964 -0.216 21.094 1.00 96.94 177 LEU A O 1
ATOM 1293 N N . ASP A 1 178 ? -6.199 -1.231 19.106 1.00 97.75 178 ASP A N 1
ATOM 1294 C CA . ASP A 1 178 ? -6.665 -2.500 19.658 1.00 97.75 178 ASP A CA 1
ATOM 1295 C C . ASP A 1 178 ? -5.558 -3.212 20.438 1.00 97.75 178 ASP A C 1
ATOM 1297 O O . ASP A 1 178 ? -4.410 -3.285 19.998 1.00 97.75 178 ASP A O 1
ATOM 1301 N N . ALA A 1 179 ? -5.910 -3.813 21.578 1.00 97.62 179 ALA A N 1
ATOM 1302 C CA . ALA A 1 179 ? -4.945 -4.512 22.427 1.00 97.62 179 ALA A CA 1
ATOM 1303 C C . ALA A 1 179 ? -4.235 -5.666 21.695 1.00 97.62 179 ALA A C 1
ATOM 1305 O O . ALA A 1 179 ? -3.043 -5.883 21.908 1.00 97.62 179 ALA A O 1
ATOM 1306 N N . SER A 1 180 ? -4.936 -6.368 20.794 1.00 97.62 180 SER A N 1
ATOM 1307 C CA . SER A 1 180 ? -4.345 -7.413 19.943 1.00 97.62 180 SER A CA 1
ATOM 1308 C C . SER A 1 180 ? -3.300 -6.870 18.967 1.00 97.62 180 SER A C 1
ATOM 1310 O O . SER A 1 180 ? -2.446 -7.622 18.507 1.00 97.62 180 SER A O 1
ATOM 1312 N N . CYS A 1 181 ? -3.333 -5.569 18.680 1.00 97.69 181 CYS A N 1
ATOM 1313 C CA . CYS A 1 181 ? -2.418 -4.905 17.769 1.00 97.69 181 CYS A CA 1
ATOM 1314 C C . CYS A 1 181 ? -1.269 -4.158 18.452 1.00 97.69 181 CYS A C 1
ATOM 1316 O O . CYS A 1 181 ? -0.365 -3.692 17.764 1.00 97.69 181 CYS A O 1
ATOM 1318 N N . ALA A 1 182 ? -1.273 -4.047 19.784 1.00 96.81 182 ALA A N 1
ATOM 1319 C CA . ALA A 1 182 ? -0.381 -3.143 20.508 1.00 96.81 182 ALA A CA 1
ATOM 1320 C C . ALA A 1 182 ? 1.116 -3.372 20.226 1.00 96.81 182 ALA A C 1
ATOM 1322 O O . ALA A 1 182 ? 1.864 -2.408 20.118 1.00 96.81 182 ALA A O 1
ATOM 1323 N N . ARG A 1 183 ? 1.547 -4.630 20.041 1.00 95.19 183 ARG A N 1
ATOM 1324 C CA . ARG A 1 183 ? 2.948 -4.975 19.707 1.00 95.19 183 ARG A CA 1
ATOM 1325 C C . ARG A 1 183 ? 3.403 -4.489 18.324 1.00 95.19 183 ARG A C 1
ATOM 1327 O O . ARG A 1 183 ? 4.596 -4.376 18.076 1.00 95.19 183 ARG A O 1
ATOM 1334 N N . TYR A 1 184 ? 2.462 -4.227 17.419 1.00 95.69 184 TYR A N 1
ATOM 1335 C CA . TYR A 1 184 ? 2.753 -3.852 16.035 1.00 95.69 184 TYR A CA 1
ATOM 1336 C C . TYR A 1 184 ? 2.743 -2.339 15.809 1.00 95.69 184 TYR A C 1
ATOM 1338 O O . TYR A 1 184 ? 3.159 -1.876 14.748 1.00 95.69 184 TYR A O 1
ATOM 1346 N N . ALA A 1 185 ? 2.292 -1.562 16.792 1.00 95.81 185 ALA A N 1
ATOM 1347 C CA . ALA A 1 185 ? 2.444 -0.116 16.800 1.00 95.81 185 ALA A CA 1
ATOM 1348 C C . ALA A 1 185 ? 3.819 0.268 17.370 1.00 95.81 185 ALA A C 1
ATOM 1350 O O . ALA A 1 185 ? 4.393 -0.442 18.191 1.00 95.81 185 ALA A O 1
ATOM 1351 N N . THR A 1 186 ? 4.344 1.424 16.970 1.00 92.25 186 THR A N 1
ATOM 1352 C CA . THR A 1 186 ? 5.603 1.978 17.505 1.00 92.25 186 THR A CA 1
ATOM 1353 C C . THR A 1 186 ? 5.437 2.624 18.890 1.00 92.25 186 THR A C 1
ATOM 1355 O O . THR A 1 186 ? 6.413 3.068 19.494 1.00 92.25 186 THR A O 1
ATOM 1358 N N . GLY A 1 187 ? 4.208 2.686 19.412 1.00 90.94 187 GLY A N 1
ATOM 1359 C CA . GLY A 1 187 ? 3.870 3.306 20.689 1.00 90.94 187 GLY A CA 1
ATOM 1360 C C . GLY A 1 187 ? 2.481 2.901 21.186 1.00 90.94 187 GLY A C 1
ATOM 1361 O O . GLY A 1 187 ? 1.954 1.853 20.830 1.00 90.94 187 GLY A O 1
ATOM 1362 N N . THR A 1 188 ? 1.866 3.743 22.018 1.00 92.81 188 THR A N 1
ATOM 1363 C CA . THR A 1 188 ? 0.543 3.472 22.618 1.00 92.81 188 THR A CA 1
ATOM 1364 C C . THR A 1 188 ? -0.639 3.793 21.700 1.00 92.81 188 THR A C 1
ATOM 1366 O O . THR A 1 188 ? -1.786 3.669 22.119 1.00 92.81 188 THR A O 1
ATOM 1369 N N . GLN A 1 189 ? -0.370 4.240 20.476 1.00 94.56 189 GLN A N 1
ATOM 1370 C CA . GLN A 1 189 ? -1.357 4.565 19.451 1.00 94.56 189 GLN A CA 1
ATOM 1371 C C . GLN A 1 189 ? -0.765 4.278 18.069 1.00 94.56 189 GLN A C 1
ATOM 1373 O O . GLN A 1 189 ? 0.459 4.208 17.924 1.00 94.56 189 GLN A O 1
ATOM 1378 N N . TRP A 1 190 ? -1.618 4.152 17.055 1.00 96.31 190 TRP A N 1
ATOM 1379 C CA . TRP A 1 190 ? -1.147 4.132 15.676 1.00 96.31 190 TRP A CA 1
ATOM 1380 C C . TRP A 1 190 ? -0.613 5.514 15.289 1.00 96.31 190 TRP A C 1
ATOM 1382 O O . TRP A 1 190 ? -1.294 6.523 15.461 1.00 96.31 190 TRP A O 1
ATOM 1392 N N . THR A 1 191 ? 0.603 5.569 14.750 1.00 93.44 191 THR A N 1
ATOM 1393 C CA . THR A 1 191 ? 1.164 6.776 14.132 1.00 93.44 191 THR A CA 1
ATOM 1394 C C . THR A 1 191 ? 1.389 6.536 12.645 1.00 93.44 191 THR A C 1
ATOM 1396 O O . THR A 1 191 ? 1.489 5.399 12.187 1.00 93.44 191 THR A O 1
ATOM 1399 N N . GLY A 1 192 ? 1.425 7.613 11.858 1.00 93.00 192 GLY A N 1
ATOM 1400 C CA . GLY A 1 192 ? 1.624 7.500 10.412 1.00 93.00 192 GLY A CA 1
ATOM 1401 C C . GLY A 1 192 ? 0.503 6.738 9.697 1.00 93.00 192 GLY A C 1
ATOM 1402 O O . GLY A 1 192 ? 0.773 6.069 8.697 1.00 93.00 192 GLY A O 1
ATOM 1403 N N . VAL A 1 193 ? -0.732 6.811 10.200 1.00 96.62 193 VAL A N 1
ATOM 1404 C CA . VAL A 1 193 ? -1.902 6.316 9.471 1.00 96.62 193 VAL A CA 1
ATOM 1405 C C . VAL A 1 193 ? -2.203 7.298 8.348 1.00 96.62 193 VAL A C 1
ATOM 1407 O O . VAL A 1 193 ? -2.322 8.498 8.567 1.00 96.62 193 VAL A O 1
ATOM 1410 N N . VAL A 1 194 ? -2.309 6.796 7.126 1.00 96.44 194 VAL A N 1
ATOM 1411 C CA . VAL A 1 194 ? -2.628 7.601 5.949 1.00 96.44 194 VAL A CA 1
ATOM 1412 C C . VAL A 1 194 ? -3.766 6.930 5.211 1.00 96.44 194 VAL A C 1
ATOM 1414 O O . VAL A 1 194 ? -3.686 5.745 4.897 1.00 96.44 194 VAL A O 1
ATOM 1417 N N . THR A 1 195 ? -4.817 7.680 4.897 1.00 96.25 195 THR A N 1
ATOM 1418 C CA . THR A 1 195 ? -5.931 7.160 4.097 1.00 96.25 195 THR A CA 1
ATOM 1419 C C . THR A 1 195 ? -5.999 7.811 2.725 1.00 96.25 195 THR A C 1
ATOM 1421 O O . THR A 1 195 ? -5.601 8.966 2.534 1.00 96.25 195 THR A O 1
ATOM 1424 N N . ARG A 1 196 ? -6.462 7.050 1.733 1.00 95.88 196 ARG A N 1
ATOM 1425 C CA . ARG A 1 196 ? -6.658 7.528 0.362 1.00 95.88 196 ARG A CA 1
ATOM 1426 C C . ARG A 1 196 ? -7.977 7.007 -0.197 1.00 95.88 196 ARG A C 1
ATOM 1428 O O . ARG A 1 196 ? -8.206 5.799 -0.122 1.00 95.88 196 ARG A O 1
ATOM 1435 N N . PRO A 1 197 ? -8.830 7.871 -0.770 1.00 94.06 197 PRO A N 1
ATOM 1436 C CA . PRO A 1 197 ? -10.007 7.404 -1.484 1.00 94.06 197 PRO A CA 1
ATOM 1437 C C . PRO A 1 197 ? -9.586 6.616 -2.726 1.00 94.06 197 PRO A C 1
ATOM 1439 O O . PRO A 1 197 ? -8.684 7.017 -3.459 1.00 94.06 197 PRO A O 1
ATOM 1442 N N . LEU A 1 198 ? -10.257 5.490 -2.959 1.00 92.00 198 LEU A N 1
ATOM 1443 C CA . LEU A 1 198 ? -10.124 4.675 -4.173 1.00 92.00 198 LEU A CA 1
ATOM 1444 C C . LEU A 1 198 ? -11.261 4.937 -5.170 1.00 92.00 198 LEU A C 1
ATOM 1446 O O . LEU A 1 198 ? -11.245 4.427 -6.285 1.00 92.00 198 LEU A O 1
ATOM 1450 N N . SER A 1 199 ? -12.242 5.745 -4.767 1.00 88.19 199 SE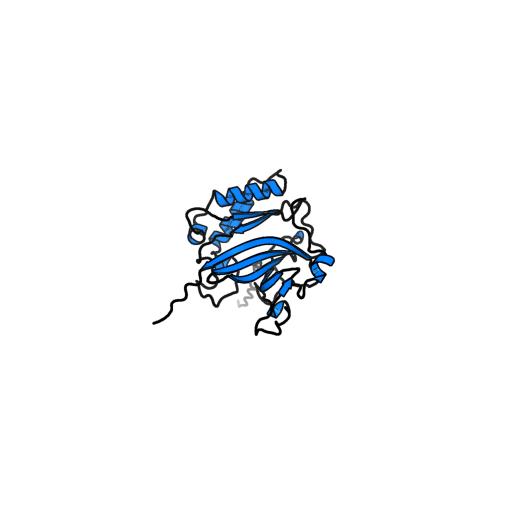R A N 1
ATOM 1451 C CA . SER A 1 199 ? -13.384 6.167 -5.571 1.00 88.19 199 SER A CA 1
ATOM 1452 C C . SER A 1 199 ? -13.669 7.660 -5.396 1.00 88.19 199 SER A C 1
ATOM 1454 O O . SER A 1 199 ? -13.378 8.227 -4.344 1.00 88.19 199 SER A O 1
ATOM 1456 N N . GLY A 1 200 ? -14.321 8.281 -6.380 1.00 85.88 200 GLY A N 1
ATOM 1457 C CA . GLY A 1 200 ? -14.711 9.694 -6.324 1.00 85.88 200 GLY A CA 1
ATOM 1458 C C . GLY A 1 200 ? -13.650 10.645 -6.888 1.00 85.88 200 GLY A C 1
ATOM 1459 O O . GLY A 1 200 ? -12.648 10.215 -7.448 1.00 85.88 200 GLY A O 1
ATOM 1460 N N . GLY A 1 201 ? -13.887 11.956 -6.772 1.00 85.81 201 GLY A N 1
ATOM 1461 C CA . GLY A 1 201 ? -13.091 12.979 -7.469 1.00 85.81 201 GLY A CA 1
ATOM 1462 C C . GLY A 1 201 ? -11.640 13.133 -6.997 1.00 85.81 201 GLY A C 1
ATOM 1463 O O . GLY A 1 201 ? -10.839 13.714 -7.721 1.00 85.81 201 GLY A O 1
ATOM 1464 N N . GLN A 1 202 ? -11.304 12.628 -5.807 1.00 87.94 202 GLN A N 1
ATOM 1465 C CA . GLN A 1 202 ? -9.943 12.637 -5.249 1.00 87.94 202 GLN A CA 1
ATOM 1466 C C . GLN A 1 202 ? -9.219 11.290 -5.405 1.00 87.94 202 GLN A C 1
ATOM 1468 O O . GLN A 1 202 ? -8.070 11.160 -4.982 1.00 87.94 202 GLN A O 1
ATOM 1473 N N . ALA A 1 203 ? -9.876 10.277 -5.977 1.00 91.50 203 ALA A N 1
ATOM 1474 C CA . ALA A 1 203 ? -9.229 9.003 -6.253 1.00 91.50 203 ALA A CA 1
ATOM 1475 C C . ALA A 1 203 ? -8.248 9.142 -7.418 1.00 91.50 203 ALA A C 1
ATOM 1477 O O . ALA A 1 203 ? -8.519 9.830 -8.404 1.00 91.50 203 ALA A O 1
ATOM 1478 N N . ALA A 1 204 ? -7.108 8.465 -7.311 1.00 92.12 204 ALA A N 1
ATOM 1479 C CA . ALA A 1 204 ? -6.115 8.468 -8.369 1.00 92.12 204 ALA A CA 1
ATOM 1480 C C . ALA A 1 204 ? -6.644 7.769 -9.627 1.00 92.12 204 ALA A C 1
ATOM 1482 O O . ALA A 1 204 ? -7.141 6.640 -9.572 1.00 92.12 204 ALA A O 1
ATOM 1483 N N . GLY A 1 205 ? -6.502 8.444 -10.767 1.00 92.75 205 GLY A N 1
ATOM 1484 C CA . GLY A 1 205 ? -6.766 7.850 -12.070 1.00 92.75 205 GLY A CA 1
ATOM 1485 C C . GLY A 1 205 ? -5.690 6.832 -12.465 1.00 92.75 205 GLY A C 1
ATOM 1486 O O . GLY A 1 205 ? -4.583 6.857 -11.915 1.00 92.75 205 GLY A O 1
ATOM 1487 N N . PRO A 1 206 ? -6.003 5.944 -13.422 1.00 95.38 206 PRO A N 1
ATOM 1488 C CA . PRO A 1 206 ? -5.014 5.036 -13.981 1.00 95.38 206 PRO A CA 1
ATOM 1489 C C . PRO A 1 206 ? -3.926 5.818 -14.720 1.00 95.38 206 PRO A C 1
ATOM 1491 O O . PRO A 1 206 ? -4.214 6.833 -15.359 1.00 95.38 206 PRO A O 1
ATOM 1494 N N . ILE A 1 207 ? -2.695 5.306 -14.668 1.00 96.62 207 ILE A N 1
ATOM 1495 C CA . ILE A 1 207 ? -1.580 5.767 -15.498 1.00 96.62 207 ILE A CA 1
ATOM 1496 C C . ILE A 1 207 ? -2.041 5.765 -16.958 1.00 96.62 207 ILE A C 1
ATOM 1498 O O . ILE A 1 207 ? -2.523 4.760 -17.490 1.00 96.62 207 ILE A O 1
ATOM 1502 N N . THR A 1 208 ? -1.905 6.914 -17.603 1.00 95.75 208 THR A N 1
ATOM 1503 C CA . THR A 1 208 ? -2.291 7.112 -18.995 1.00 95.75 208 THR A CA 1
ATOM 1504 C C . THR A 1 208 ? -1.292 6.446 -19.945 1.00 95.75 208 THR A C 1
ATOM 1506 O O . THR A 1 208 ? -0.127 6.250 -19.591 1.00 95.75 208 THR A O 1
ATOM 1509 N N . PRO A 1 209 ? -1.689 6.145 -21.197 1.00 93.56 209 PRO A N 1
ATOM 1510 C CA . PRO A 1 209 ? -0.758 5.619 -22.192 1.00 93.56 209 PRO A CA 1
ATOM 1511 C C . PRO A 1 209 ? 0.485 6.495 -22.379 1.00 93.56 209 PRO A C 1
ATOM 1513 O O . PRO A 1 209 ? 1.575 5.953 -22.493 1.00 93.56 209 PRO A O 1
ATOM 1516 N N . LEU A 1 210 ? 0.321 7.823 -22.344 1.00 94.25 210 LEU A N 1
ATOM 1517 C CA . LEU A 1 210 ? 1.415 8.786 -22.482 1.00 94.25 210 LEU A CA 1
ATOM 1518 C C . LEU A 1 210 ? 2.401 8.716 -21.308 1.00 94.25 210 LEU A C 1
ATOM 1520 O O . LEU A 1 210 ? 3.606 8.740 -21.518 1.00 94.25 210 LEU A O 1
ATOM 1524 N N . GLU A 1 211 ? 1.909 8.605 -20.072 1.00 94.81 211 GLU A N 1
ATOM 1525 C CA . GLU A 1 211 ? 2.779 8.414 -18.902 1.00 94.81 211 GLU A CA 1
ATOM 1526 C C . GLU A 1 211 ? 3.509 7.071 -18.963 1.00 94.81 211 GLU A C 1
ATOM 1528 O O . GLU A 1 211 ? 4.663 6.970 -18.558 1.00 94.81 211 GLU A O 1
ATOM 1533 N N . ASN A 1 212 ? 2.859 6.043 -19.510 1.00 93.50 212 ASN A N 1
ATOM 1534 C CA . ASN A 1 212 ? 3.464 4.728 -19.651 1.00 93.50 212 ASN A CA 1
ATOM 1535 C C . ASN A 1 212 ? 4.564 4.663 -20.729 1.00 93.50 212 ASN A C 1
ATOM 1537 O O . ASN A 1 212 ? 5.339 3.711 -20.734 1.00 93.50 212 ASN A O 1
ATOM 1541 N N . GLU A 1 213 ? 4.676 5.649 -21.626 1.00 93.50 213 GLU A N 1
ATOM 1542 C CA . GLU A 1 213 ? 5.738 5.679 -22.647 1.00 93.50 213 GLU A CA 1
ATOM 1543 C C . GLU A 1 213 ? 7.144 5.760 -22.039 1.00 93.50 213 GLU A C 1
ATOM 1545 O O . GLU A 1 213 ? 8.111 5.344 -22.679 1.00 93.50 213 GLU A O 1
ATOM 1550 N N . THR A 1 214 ? 7.274 6.273 -20.809 1.00 92.38 214 THR A N 1
ATOM 1551 C CA . THR A 1 214 ? 8.560 6.319 -20.102 1.00 92.38 214 THR A CA 1
ATOM 1552 C C . THR A 1 214 ? 8.865 5.041 -19.322 1.00 92.38 214 THR A C 1
ATOM 1554 O O . THR A 1 214 ? 9.995 4.868 -18.870 1.00 92.38 214 THR A O 1
ATOM 1557 N N . SER A 1 215 ? 7.910 4.115 -19.209 1.00 94.31 215 SER A N 1
ATOM 1558 C CA . SER A 1 215 ? 8.096 2.844 -18.512 1.00 94.31 215 SER A CA 1
ATOM 1559 C C . SER A 1 215 ? 8.879 1.830 -19.353 1.00 94.31 215 SER A C 1
ATOM 1561 O O . SER A 1 215 ? 8.699 1.721 -20.565 1.00 94.31 215 SER A O 1
ATOM 1563 N N . ASN A 1 216 ? 9.677 0.989 -18.696 1.00 92.88 216 ASN A N 1
ATOM 1564 C CA . ASN A 1 216 ? 10.251 -0.228 -19.284 1.00 92.88 216 ASN A CA 1
ATOM 1565 C C . ASN A 1 216 ? 9.617 -1.521 -18.733 1.00 92.88 216 ASN A C 1
ATOM 1567 O O . ASN A 1 216 ? 9.965 -2.618 -19.172 1.00 92.88 216 ASN A O 1
ATOM 1571 N N . CYS A 1 217 ? 8.703 -1.398 -17.770 1.00 92.69 217 CYS A N 1
ATOM 1572 C CA . CYS A 1 217 ? 8.028 -2.504 -17.110 1.00 92.69 217 CYS A CA 1
ATOM 1573 C C . CYS A 1 217 ? 6.550 -2.174 -16.857 1.00 92.69 217 CYS A C 1
ATOM 1575 O O . CYS A 1 217 ? 6.145 -1.015 -16.811 1.00 92.69 217 CYS A O 1
ATOM 1577 N N . TRP A 1 218 ? 5.742 -3.214 -16.644 1.00 95.50 218 TRP A N 1
ATOM 1578 C CA . TRP A 1 218 ? 4.355 -3.075 -16.197 1.00 95.50 218 TRP A CA 1
ATOM 1579 C C . TRP A 1 218 ? 4.083 -4.098 -15.086 1.00 95.50 218 TRP A C 1
ATOM 1581 O O . TRP A 1 218 ? 3.768 -5.249 -15.397 1.00 95.50 218 TRP A O 1
ATOM 1591 N N . PRO A 1 219 ? 4.308 -3.757 -13.804 1.00 94.88 219 PRO A N 1
ATOM 1592 C CA . PRO A 1 219 ? 4.459 -4.718 -12.701 1.00 94.88 219 PRO A CA 1
ATOM 1593 C C . PRO A 1 219 ? 3.140 -5.306 -12.163 1.00 94.88 219 PRO A C 1
ATOM 1595 O O . PRO A 1 219 ? 2.944 -5.441 -10.962 1.00 94.88 219 PRO A O 1
ATOM 1598 N N . ILE A 1 220 ? 2.234 -5.700 -13.054 1.00 95.06 220 ILE A N 1
ATOM 1599 C CA . ILE A 1 220 ? 0.970 -6.363 -12.722 1.00 95.06 220 ILE A CA 1
ATOM 1600 C C . ILE A 1 220 ? 0.747 -7.580 -13.621 1.00 95.06 220 ILE A C 1
ATOM 1602 O O . ILE A 1 220 ? 1.399 -7.737 -14.659 1.00 95.06 220 ILE A O 1
ATOM 1606 N N . VAL A 1 221 ? -0.154 -8.467 -13.209 1.00 91.94 221 VAL A N 1
ATOM 1607 C CA . VAL A 1 221 ? -0.681 -9.559 -14.028 1.00 91.94 221 VAL A CA 1
ATOM 1608 C C . VAL A 1 221 ? -2.208 -9.550 -13.877 1.00 91.94 221 VAL A C 1
ATOM 1610 O O . VAL A 1 221 ? -2.678 -9.393 -12.755 1.00 91.94 221 VAL A O 1
ATOM 1613 N N . PRO A 1 222 ? -2.986 -9.763 -14.945 1.00 92.31 222 PRO A N 1
ATOM 1614 C CA . PRO A 1 222 ? -2.534 -9.768 -16.329 1.00 92.31 222 PRO A CA 1
ATOM 1615 C C . PRO A 1 222 ? -2.086 -8.362 -16.788 1.00 92.31 222 PRO A C 1
ATOM 1617 O O . PRO A 1 222 ? -2.419 -7.353 -16.175 1.00 92.31 222 PRO A O 1
ATOM 1620 N N . LYS A 1 223 ? -1.270 -8.282 -17.848 1.00 91.69 223 LYS A N 1
ATOM 1621 C CA . LYS A 1 223 ? -0.590 -7.029 -18.248 1.00 91.69 223 LYS A CA 1
ATOM 1622 C C . LYS A 1 223 ? -1.533 -5.945 -18.779 1.00 91.69 223 LYS A C 1
ATOM 1624 O O . LYS A 1 223 ? -1.124 -4.797 -18.879 1.00 91.69 223 LYS A O 1
ATOM 1629 N N . GLN A 1 224 ? -2.765 -6.301 -19.132 1.00 92.62 224 GLN A N 1
ATOM 1630 C CA . GLN A 1 224 ? -3.791 -5.345 -19.544 1.00 92.62 224 GLN A CA 1
ATOM 1631 C C . GLN A 1 224 ? -4.437 -4.585 -18.379 1.00 92.62 224 GLN A C 1
ATOM 1633 O O . GLN A 1 224 ? -5.170 -3.630 -18.631 1.00 92.62 224 GLN A O 1
ATOM 1638 N N . ASP A 1 225 ? -4.212 -5.012 -17.135 1.00 95.25 225 ASP A N 1
ATOM 1639 C CA . ASP A 1 225 ? -4.783 -4.330 -15.981 1.00 95.25 225 ASP A CA 1
ATOM 1640 C C . ASP A 1 225 ? -4.131 -2.959 -15.797 1.00 95.25 225 ASP A C 1
ATOM 1642 O O . ASP A 1 225 ? -2.945 -2.753 -16.071 1.00 95.25 225 ASP A O 1
ATOM 1646 N N . SER A 1 226 ? -4.940 -2.012 -15.339 1.00 95.88 226 SER A N 1
ATOM 1647 C CA . SER A 1 226 ? -4.514 -0.644 -15.074 1.00 95.88 226 SER A CA 1
ATOM 1648 C C . SER A 1 226 ? -3.783 -0.537 -13.737 1.00 95.88 226 SER A C 1
ATOM 1650 O O . SER A 1 226 ? -4.038 -1.319 -12.822 1.00 95.88 226 SER A O 1
ATOM 1652 N N . LEU A 1 227 ? -2.891 0.449 -13.624 1.00 97.56 227 LEU A N 1
ATOM 1653 C CA . LEU A 1 227 ? -2.215 0.818 -12.383 1.00 97.56 227 LEU A CA 1
ATOM 1654 C C . LEU A 1 227 ? -2.526 2.278 -12.062 1.00 97.56 227 LEU A C 1
ATOM 1656 O O . LEU A 1 227 ? -2.305 3.141 -12.907 1.00 97.56 227 LEU A O 1
ATOM 1660 N N . SER A 1 228 ? -2.991 2.557 -10.847 1.00 96.88 228 SER A N 1
ATOM 1661 C CA . SER A 1 228 ? -3.233 3.916 -10.341 1.00 96.88 228 SER A CA 1
ATOM 1662 C C . SER A 1 228 ? -2.335 4.192 -9.142 1.00 96.88 228 SER A C 1
ATOM 1664 O O . SER A 1 228 ? -2.324 3.408 -8.195 1.00 96.88 228 SER A O 1
ATOM 1666 N N . LEU A 1 229 ? -1.592 5.300 -9.148 1.00 97.00 229 LEU A N 1
ATOM 1667 C CA . LEU A 1 229 ? -0.725 5.686 -8.028 1.00 97.00 229 LEU A CA 1
ATOM 1668 C C . LEU A 1 229 ? -1.561 6.132 -6.822 1.00 97.00 229 LEU A C 1
ATOM 1670 O O . LEU A 1 229 ? -2.174 7.192 -6.865 1.00 97.00 229 LEU A O 1
ATOM 1674 N N . VAL A 1 230 ? -1.544 5.376 -5.723 1.00 97.19 230 VAL A N 1
ATOM 1675 C CA . VAL A 1 230 ? -2.347 5.693 -4.529 1.00 97.19 230 VAL A CA 1
ATOM 1676 C C . VAL A 1 230 ? -1.538 6.450 -3.478 1.00 97.19 230 VAL A C 1
ATOM 1678 O O . VAL A 1 230 ? -2.007 7.445 -2.922 1.00 97.19 230 VAL A O 1
ATOM 1681 N N . LEU A 1 231 ? -0.319 5.992 -3.187 1.00 96.69 231 LEU A N 1
ATOM 1682 C CA . LEU A 1 231 ? 0.533 6.595 -2.165 1.00 96.69 231 LEU A CA 1
ATOM 1683 C C . LEU A 1 231 ? 2.005 6.501 -2.560 1.00 96.69 231 LEU A C 1
ATOM 1685 O O . LEU A 1 231 ? 2.454 5.470 -3.042 1.00 96.69 231 LEU A O 1
ATOM 1689 N N . SER A 1 232 ? 2.771 7.554 -2.284 1.00 94.94 232 SER A N 1
ATOM 1690 C CA . SER A 1 232 ? 4.233 7.504 -2.251 1.00 94.94 232 SER A CA 1
ATOM 1691 C C . SER A 1 232 ? 4.712 8.055 -0.914 1.00 94.94 232 SER A C 1
ATOM 1693 O O . SER A 1 232 ? 4.182 9.058 -0.434 1.00 94.94 232 SER A O 1
ATOM 1695 N N . SER A 1 233 ? 5.694 7.397 -0.308 1.00 92.25 233 SER A N 1
ATOM 1696 C CA . SER A 1 233 ? 6.275 7.775 0.977 1.00 92.25 233 SER A CA 1
ATOM 1697 C C . SER A 1 233 ? 7.774 7.493 0.981 1.00 92.25 233 SER A C 1
ATOM 1699 O O . SER A 1 233 ? 8.218 6.466 0.470 1.00 92.25 233 SER A O 1
ATOM 1701 N N . THR A 1 234 ? 8.538 8.404 1.573 1.00 90.62 234 THR A N 1
ATOM 1702 C CA . THR A 1 234 ? 9.995 8.312 1.690 1.00 90.62 234 THR A CA 1
ATOM 1703 C C . THR A 1 234 ? 10.371 8.036 3.138 1.00 90.62 234 THR A C 1
ATOM 1705 O O . THR A 1 234 ? 9.843 8.660 4.060 1.00 90.62 234 THR A O 1
ATOM 1708 N N . SER A 1 235 ? 11.313 7.122 3.337 1.00 85.69 235 SER A N 1
ATOM 1709 C CA . SER A 1 235 ? 11.919 6.816 4.633 1.00 85.69 235 SER A CA 1
ATOM 1710 C C . SER A 1 235 ? 13.440 6.803 4.512 1.00 85.69 235 SER A C 1
ATOM 1712 O O . SER A 1 235 ? 13.977 6.468 3.460 1.00 85.69 235 SER A O 1
ATOM 1714 N N . ASN A 1 236 ? 14.140 7.182 5.582 1.00 86.38 236 ASN A N 1
ATOM 1715 C CA . ASN A 1 236 ? 15.589 7.385 5.561 1.00 86.38 236 ASN A CA 1
ATOM 1716 C C . ASN A 1 236 ? 16.264 6.492 6.601 1.00 86.38 236 ASN A C 1
ATOM 1718 O O . ASN A 1 236 ? 15.788 6.394 7.732 1.00 86.38 236 ASN A O 1
ATOM 1722 N N . VAL A 1 237 ? 17.407 5.908 6.246 1.00 80.62 237 VAL A N 1
ATOM 1723 C CA . VAL A 1 237 ? 18.260 5.143 7.161 1.00 80.62 237 VAL A CA 1
ATOM 1724 C C . VAL A 1 237 ? 19.675 5.712 7.131 1.00 80.62 237 VAL A C 1
ATOM 1726 O O . VAL A 1 237 ? 20.307 5.776 6.078 1.00 80.62 237 VAL A O 1
ATOM 1729 N N . SER A 1 238 ? 20.197 6.095 8.297 1.00 80.75 238 SER A N 1
ATOM 1730 C CA . SER A 1 238 ? 21.590 6.532 8.434 1.00 80.75 238 SER A CA 1
ATOM 1731 C C . SER A 1 238 ? 22.537 5.331 8.413 1.00 80.75 238 SER A C 1
ATOM 1733 O O . SER A 1 238 ? 22.521 4.486 9.310 1.00 80.75 238 SER A O 1
ATOM 1735 N N . MET A 1 239 ? 23.410 5.274 7.413 1.00 74.06 239 MET A N 1
ATOM 1736 C CA . MET A 1 239 ? 24.466 4.278 7.277 1.00 74.06 239 MET A CA 1
ATOM 1737 C C . MET A 1 239 ? 25.651 4.668 8.163 1.00 74.06 239 MET A C 1
ATOM 1739 O O . MET A 1 239 ? 26.541 5.424 7.771 1.00 74.06 239 MET A O 1
ATOM 1743 N N . THR A 1 240 ? 25.677 4.155 9.393 1.00 64.62 240 THR A N 1
ATOM 1744 C CA . THR A 1 240 ? 26.869 4.286 10.240 1.00 64.62 240 THR A CA 1
ATOM 1745 C C . THR A 1 240 ? 27.897 3.251 9.795 1.00 64.62 240 THR A C 1
ATOM 1747 O O . THR A 1 240 ? 27.798 2.075 10.146 1.00 64.62 240 THR A O 1
ATOM 1750 N N . TYR A 1 241 ? 28.904 3.667 9.027 1.00 52.19 241 TYR A N 1
ATOM 1751 C CA . TYR A 1 241 ? 30.059 2.814 8.762 1.00 52.19 241 TYR A CA 1
ATOM 1752 C C . TYR A 1 241 ? 30.855 2.631 10.060 1.00 52.19 241 TYR A C 1
ATOM 1754 O O . TYR A 1 241 ? 31.606 3.512 10.477 1.00 52.19 241 TYR A O 1
ATOM 1762 N N . LEU A 1 242 ? 30.712 1.471 10.706 1.00 43.53 242 LEU A N 1
ATOM 1763 C CA . LEU A 1 242 ? 31.679 1.027 11.706 1.00 43.53 242 LEU A CA 1
ATOM 1764 C C . LEU A 1 242 ? 32.975 0.676 10.970 1.00 43.53 242 LEU A C 1
ATOM 1766 O O . LEU A 1 242 ? 33.157 -0.447 10.499 1.00 43.53 242 LEU A O 1
ATOM 1770 N N . ALA A 1 243 ? 33.878 1.650 10.864 1.00 40.53 243 ALA A N 1
ATOM 1771 C CA . ALA A 1 243 ? 35.271 1.377 10.560 1.00 40.53 243 ALA A CA 1
ATOM 1772 C C . ALA A 1 243 ? 35.812 0.468 11.673 1.00 40.53 243 ALA A C 1
ATOM 1774 O O . ALA A 1 243 ? 36.091 0.925 12.782 1.00 40.53 243 ALA A O 1
ATOM 1775 N N . ARG A 1 244 ? 35.908 -0.839 11.403 1.00 38.75 244 ARG A N 1
ATOM 1776 C CA . ARG A 1 244 ? 36.736 -1.732 12.215 1.00 38.75 244 ARG A CA 1
ATOM 1777 C C . ARG A 1 244 ? 38.173 -1.224 12.086 1.00 38.75 244 ARG A C 1
ATOM 1779 O O . ARG A 1 244 ? 38.731 -1.284 10.991 1.00 38.75 244 ARG A O 1
ATOM 1786 N N . GLN A 1 245 ? 38.698 -0.655 13.171 1.00 35.59 245 GLN A N 1
ATOM 1787 C CA . GLN A 1 245 ? 40.135 -0.454 13.364 1.00 35.59 245 GLN A CA 1
ATOM 1788 C C . GLN A 1 245 ? 40.821 -1.804 13.564 1.00 35.59 245 GLN A C 1
ATOM 1790 O O . GLN A 1 245 ? 40.181 -2.694 14.176 1.00 35.59 245 GLN A O 1
#

Mean predicted aligned error: 9.36 Å

Sequence (245 aa):
MRRHLNRRRLITIIITSLWGVPAQDLPETIVGCADLQCPPNAAATSAECLLVNKTFAAIGLARIPTASSSLDGLSWVEGVAVEDDGNTRHFDKTFYLGAPASADLSGTGSCAVFFTQVSEDVTFGDGDSSITQGTCAQAMSAECVSALTTRALNANVSGLASEDACAALQVEFENNLDASCARYATGTQWTGVVTRPLSGGQAAGPITPLENETSNCWPIVPKQDSLSLVLSSTSNVSMTYLARQ

Secondary structure (DSSP, 8-state):
--------PPP---------PPP-SSSSSSEEHHHHTPPBPTTSSSB-EEETTEEESEEEEEE---S-GGGTT-EEEEEEEEEEETTEEEEEEEEEEEE-TT---TTS--EEEEEEEB-TT--SGGG-TT-----HHHHH-HHHHHHHHHHHHHS--TT--HHHHHHHHHHHHHH---GGGGGGBSSSS-EEEEEEESSSTTSPPBPPHHHHTT-S---SSSTTSEEEEEEEEEEEEE-------

Solvent-accessible surface area (backbone atoms only — not comparable to full-atom values): 14364 Å² total; per-residue (Å²): 133,90,78,89,84,88,77,87,76,81,86,80,81,83,80,87,83,71,93,68,67,79,80,65,103,54,100,50,67,50,38,38,44,82,80,45,64,35,42,70,37,95,90,52,101,49,52,38,32,27,50,33,99,43,62,20,66,44,45,40,32,33,66,56,89,64,92,49,78,68,51,54,77,28,24,44,28,42,33,33,24,74,49,76,57,90,54,33,39,37,40,38,40,33,37,25,44,31,34,41,91,83,51,64,48,74,89,64,54,40,57,48,77,42,72,75,42,57,23,85,65,59,27,26,70,90,66,40,84,86,44,86,58,69,50,66,39,63,24,50,39,56,63,20,50,51,49,55,51,51,50,62,72,66,46,92,39,84,93,50,55,26,62,58,25,21,52,48,47,34,53,54,42,44,79,47,60,54,80,67,36,46,76,39,27,76,49,96,35,47,45,57,64,46,54,37,29,64,16,63,97,81,23,59,61,57,69,46,75,76,53,47,68,61,28,73,38,61,75,50,80,64,76,85,40,41,46,15,68,68,48,74,50,78,47,79,45,79,60,77,80,78,76,80,125

Foldseek 3Di:
DDDDDDDDDDDDDPPPPDPPPPPDPDPAQKDWCVRQVADCDPVDPAGWWFFQPAIFRIKIKHADDDPDPLRPPKIKIWGWDWDDDPQKIKTKIWIKIWAAPSRDCAPVLDKDKDQPAWDLQQDAPRNPPVDPGDDSCRRQNPVQVVVLVVQLVPQPQPPHHSVVSQVSNQVSQQVDDDPSRCNTDPHPGRDPIDMFRCYDDRHFDFQDPVSRVRIPGQRGPPSNITIGTTDMDMDMDGRDPPPDD

Organism: NCBI:txid41990

Nearest PDB structures (foldseek):
  7xzi-assembly1_9  TM=3.330E-01  e=8.101E+00  Chlamydomonas reinhardtii